Protein AF-A0A9D6JAJ9-F1 (afdb_monomer)

Secondary structure (DSSP, 8-state):
-EEPPP--SSS---PPPPPEEEE--SS--S----EE----SSPPPPPEEEE----PPPPPPPPEEEESPTTEE-SBSS-EEEEE---SS---BEEEEEEESSTT--SEEEEEETTT--TTEE---BGGGTBB-TTPPEEEE-SSPPPTT-EEEEEEEEE-TTTT--PPPPPPPEEEE--SBEEEEB--TTSS-BTT-GGGBTTSS---TTEEEEE-TTT----EEESBGGGS-S-BSEEEE-TT--SEEEE-BSS-SS-EEEEBSSEEEESSSEEEEE-BTTSTTTT-B-EEEE-SEEEE-TT-EEEEESS-BPPPTTSGGG---BSSS---S--------------S---

Foldseek 3Di:
DDEWDEDPPPDDPDAWDADEDEDAPLDDDDDDDAYAIYDDPDTHDGHDYDHPPPDQFDWWAAKDWDPPDFAAEDQAQWDKTKIFTAGPVFFWKFKKKFKAQDQVRPGTPDIDGLVVDPQQKDPADPPVRSTHTHPDMIMGTRQDGHDAQGKIKMKMWMARCSHNRDIYDIHNIGMYTHHDAHEKEAQCQVVPQEQQQLRRISNSGRDEARHEYEYDVVRHLEHHEHADLVSQYPAYAEYEDDQNHAYEHEYEHADDQEAEERHHEAEYYFNHHEYEWEFACPRPPPATHTYHYHHPYYYHHPHYYYAYDHGADDDDDDPPPPDGGDDQYDPDVDDDPDDDDPDDDHRDPDD

Mean predicted aligned error: 12.88 Å

Nearest PDB structures (foldseek):
  1ymm-assembly1_E  TM=5.323E-01  e=2.527E-02  Homo sapiens
  7m3n-assembly1_H  TM=5.345E-01  e=7.341E-02  Mus musculus
  3u9p-assembly1_K  TM=5.242E-01  e=2.483E-01  Rattus norvegicus
  2wbj-assembly2_H  TM=4.798E-01  e=1.654E-01  Homo sapiens
  3raj-assembly1_H  TM=5.083E-01  e=7.984E-01  Mus musculus

Sequence (351 aa):
MANGGTIDAGGGLGGGGRIRLEYANTLSPAPTVTASGGTGAQAGDGGQVTERTTTTNTAPAAPILSLPADGATLKTTNPHLQFSATDADVDYLKFKIEICADASCSTTVQTVDQTASQTGWSQQTEQTGTAYAPGNTAIYLIQTPLAASTMYYWRVRAIDPGGSNTWSVVSASRSFTTGSGVANYWLNASGDGLWATGSNWSRGAKPQAGESVVFAGFLSNANATVDVLNDVPGPLKALTLDSGYTGTLSLKRDEVTQAGVLNVTDDIMVNTGALLLKGNPAANPPYGAGIGLSAANITVASGASINADGQGFQPSSPCGSSCAGQGPGGGGPQIWVDAGGVGGGYGGTGG

Solvent-accessible surface area (backbone atoms only — not comparable to full-atom values): 19270 Å² total; per-residue (Å²): 118,54,73,37,69,77,66,76,96,74,86,76,97,61,76,27,47,80,52,77,55,80,57,79,86,87,75,82,90,74,79,85,86,50,50,47,37,10,70,37,100,50,72,33,67,75,26,51,77,49,83,55,88,79,74,81,63,57,53,26,41,49,30,47,80,60,36,66,47,72,69,34,78,44,67,28,21,28,53,58,39,31,31,30,38,42,32,90,83,62,36,46,32,43,46,36,40,41,33,13,67,37,91,85,51,85,46,71,76,46,77,47,47,45,91,82,44,70,81,48,59,46,76,44,72,25,79,94,56,72,21,27,50,50,64,46,62,42,36,38,44,48,82,71,68,47,66,55,76,34,65,36,22,36,35,33,30,25,28,18,78,82,54,52,58,32,70,20,57,68,23,78,70,39,33,36,29,26,15,82,25,46,59,37,38,44,42,45,68,76,68,79,31,45,46,74,45,20,64,20,22,73,75,58,40,44,68,49,59,52,24,20,41,34,34,37,29,92,65,27,46,71,45,37,32,33,66,48,60,80,67,56,43,64,48,23,28,26,40,33,30,32,77,63,14,66,25,40,43,34,44,29,33,84,84,54,70,59,73,43,66,55,44,28,65,36,43,38,38,30,42,21,25,35,42,35,36,35,30,17,58,80,17,58,75,88,32,14,18,33,67,46,82,42,48,71,42,80,49,71,36,86,89,24,47,79,46,45,48,52,33,14,36,71,66,76,82,85,65,65,93,78,54,76,50,61,45,54,29,69,88,66,99,64,93,71,94,82,74,99,71,94,81,84,82,79,38,59,91,76,127

pLDDT: mean 80.53, std 20.79, range [29.98, 98.88]

Structure (mmCIF, N/CA/C/O backbone):
data_AF-A0A9D6JAJ9-F1
#
_entry.id   AF-A0A9D6JAJ9-F1
#
loop_
_atom_site.group_PDB
_atom_site.id
_atom_site.type_symbol
_atom_site.label_atom_id
_atom_site.label_alt_id
_atom_site.label_comp_id
_atom_site.label_asym_id
_atom_site.label_entity_id
_atom_site.label_seq_id
_atom_site.pdbx_PDB_ins_code
_atom_site.Cartn_x
_atom_site.Cartn_y
_atom_site.Cartn_z
_atom_site.occupancy
_atom_site.B_iso_or_equiv
_atom_site.auth_seq_id
_atom_site.auth_comp_id
_atom_site.auth_asym_id
_atom_site.auth_atom_id
_atom_site.pdbx_PDB_model_num
ATOM 1 N N . MET A 1 1 ? 26.007 31.260 -29.789 1.00 53.75 1 MET A N 1
ATOM 2 C CA . MET A 1 1 ? 26.739 31.686 -31.001 1.00 53.75 1 MET A CA 1
ATOM 3 C C . MET A 1 1 ? 28.192 31.880 -30.625 1.00 53.75 1 MET A C 1
ATOM 5 O O . MET A 1 1 ? 28.452 32.573 -29.649 1.00 53.75 1 MET A O 1
ATOM 9 N N . ALA A 1 2 ? 29.111 31.252 -31.350 1.00 52.66 2 ALA A N 1
ATOM 10 C CA . ALA A 1 2 ? 30.541 31.513 -31.225 1.00 52.66 2 ALA A CA 1
ATOM 11 C C . ALA A 1 2 ? 31.027 32.079 -32.563 1.00 52.66 2 ALA A C 1
ATOM 13 O O . ALA A 1 2 ? 30.771 31.480 -33.608 1.00 52.66 2 ALA A O 1
ATOM 14 N N . ASN A 1 3 ? 31.682 33.237 -32.522 1.00 55.31 3 ASN A N 1
ATOM 15 C CA . ASN A 1 3 ? 32.145 33.948 -33.711 1.00 55.31 3 ASN A CA 1
ATOM 16 C C . ASN A 1 3 ? 33.672 33.921 -33.755 1.00 55.31 3 ASN A C 1
ATOM 18 O O . ASN A 1 3 ? 34.322 34.139 -32.731 1.00 55.31 3 ASN A O 1
ATOM 22 N N . GLY A 1 4 ? 34.240 33.644 -34.932 1.00 56.03 4 GLY A N 1
ATOM 23 C CA . GLY A 1 4 ? 35.682 33.756 -35.147 1.00 56.03 4 GLY A CA 1
ATOM 24 C C . GLY A 1 4 ? 36.158 35.199 -34.956 1.00 56.03 4 GLY A C 1
ATOM 25 O O . GLY A 1 4 ? 35.401 36.138 -35.194 1.00 56.03 4 GLY A O 1
ATOM 26 N N . GLY A 1 5 ? 37.405 35.381 -34.516 1.00 52.19 5 GLY A N 1
ATOM 27 C CA . GLY A 1 5 ? 37.994 36.714 -34.358 1.00 52.19 5 GLY A CA 1
ATOM 28 C C . GLY A 1 5 ? 38.147 37.457 -35.692 1.00 52.19 5 GLY A C 1
ATOM 29 O O . GLY A 1 5 ? 38.398 36.838 -36.728 1.00 52.19 5 GLY A O 1
ATOM 30 N N . THR A 1 6 ? 38.017 38.784 -35.645 1.00 53.97 6 THR A N 1
ATOM 31 C CA . THR A 1 6 ? 38.248 39.704 -36.771 1.00 53.97 6 THR A CA 1
ATOM 32 C C . THR A 1 6 ? 39.696 40.195 -36.743 1.00 53.97 6 THR A C 1
ATOM 34 O O . THR A 1 6 ? 40.206 40.522 -35.673 1.00 53.97 6 THR A O 1
ATOM 37 N N . ILE A 1 7 ? 40.361 40.265 -37.899 1.00 54.56 7 ILE A N 1
ATOM 38 C CA . ILE A 1 7 ? 41.672 40.920 -38.042 1.00 54.56 7 ILE A CA 1
ATOM 39 C C . ILE A 1 7 ? 41.514 42.215 -38.843 1.00 54.56 7 ILE A C 1
ATOM 41 O O . ILE A 1 7 ? 40.960 42.196 -39.942 1.00 54.56 7 ILE A O 1
ATOM 45 N N . ASP A 1 8 ? 42.001 43.330 -38.295 1.00 53.72 8 ASP A N 1
ATOM 46 C CA . ASP A 1 8 ? 42.042 44.613 -39.000 1.00 53.72 8 ASP A CA 1
ATOM 47 C C . ASP A 1 8 ? 43.113 44.591 -40.096 1.00 53.72 8 ASP A C 1
ATOM 49 O O . ASP A 1 8 ? 44.145 43.931 -39.980 1.00 53.72 8 ASP A O 1
ATOM 53 N N . ALA A 1 9 ? 42.849 45.326 -41.178 1.00 52.91 9 ALA A N 1
ATOM 54 C CA . ALA A 1 9 ? 43.513 45.257 -42.484 1.00 52.91 9 ALA A CA 1
ATOM 55 C C . ALA A 1 9 ? 45.010 45.663 -42.530 1.00 52.91 9 ALA A C 1
ATOM 57 O O . ALA A 1 9 ? 45.534 45.984 -43.597 1.00 52.91 9 ALA A O 1
ATOM 58 N N . GLY A 1 10 ? 45.723 45.653 -41.405 1.00 53.41 10 GLY A N 1
ATOM 59 C CA . GLY A 1 10 ? 47.122 46.053 -41.290 1.00 53.41 10 GLY A CA 1
ATOM 60 C C . GLY A 1 10 ? 48.076 44.882 -41.060 1.00 53.41 10 GLY A C 1
ATOM 61 O O . GLY A 1 10 ? 48.522 44.675 -39.942 1.00 53.41 10 GLY A O 1
ATOM 62 N N . GLY A 1 11 ? 48.443 44.174 -42.132 1.00 50.44 11 GLY A N 1
ATOM 63 C CA . GLY A 1 11 ? 49.699 43.414 -42.209 1.00 50.44 11 GLY A CA 1
ATOM 64 C C . GLY A 1 11 ? 49.760 42.082 -41.452 1.00 50.44 11 GLY A C 1
ATOM 65 O O . GLY A 1 11 ? 50.266 42.001 -40.340 1.00 50.44 11 GLY A O 1
ATOM 66 N N . GLY A 1 12 ? 49.368 40.999 -42.123 1.00 48.06 12 GLY A N 1
ATOM 67 C CA . GLY A 1 12 ? 49.677 39.632 -41.702 1.00 48.06 12 GLY A CA 1
ATOM 68 C C . GLY A 1 12 ? 48.729 38.626 -42.341 1.00 48.06 12 GLY A C 1
ATOM 69 O O . GLY A 1 12 ? 47.518 38.735 -42.181 1.00 48.06 12 GLY A O 1
ATOM 70 N N . LEU A 1 13 ? 49.266 37.654 -43.081 1.00 47.44 13 LEU A N 1
ATOM 71 C CA . LEU A 1 13 ? 48.516 36.550 -43.692 1.00 47.44 13 LEU A CA 1
ATOM 72 C C . LEU A 1 13 ? 47.989 35.594 -42.601 1.00 47.44 13 LEU A C 1
ATOM 74 O O . LEU A 1 13 ? 48.514 34.500 -42.414 1.00 47.44 13 LEU A O 1
ATOM 78 N N . GLY A 1 14 ? 46.991 36.022 -41.830 1.00 47.25 14 GLY A N 1
ATOM 79 C CA . GLY A 1 14 ? 46.313 35.200 -40.830 1.00 47.25 14 GLY A CA 1
ATOM 80 C C . GLY A 1 14 ? 45.092 34.512 -41.434 1.00 47.25 14 GLY A C 1
ATOM 81 O O . GLY A 1 14 ? 44.139 35.183 -41.825 1.00 47.25 14 GLY A O 1
ATOM 82 N N . GLY A 1 15 ? 45.113 33.181 -41.525 1.00 51.25 15 GLY A N 1
ATOM 83 C CA . GLY A 1 15 ? 43.938 32.394 -41.913 1.00 51.25 15 GLY A CA 1
ATOM 84 C C . GLY A 1 15 ? 42.821 32.518 -40.872 1.00 51.25 15 GLY A C 1
ATOM 85 O O . GLY A 1 15 ? 43.093 32.505 -39.671 1.00 51.25 15 GLY A O 1
ATOM 86 N N . GLY A 1 16 ? 41.569 32.644 -41.323 1.00 55.69 16 GLY A N 1
ATOM 87 C CA . GLY A 1 16 ? 40.403 32.695 -40.437 1.00 55.69 16 GLY A CA 1
ATOM 88 C C . GLY A 1 16 ? 40.352 31.483 -39.498 1.00 55.69 16 GLY A C 1
ATOM 89 O O . GLY A 1 16 ? 40.542 30.343 -39.924 1.00 55.69 16 GLY A O 1
ATOM 90 N N . GLY A 1 17 ? 40.128 31.724 -38.204 1.00 52.19 17 GLY A N 1
ATOM 91 C CA . GLY A 1 17 ? 40.056 30.661 -37.200 1.00 52.19 17 GLY A CA 1
ATOM 92 C C . GLY A 1 17 ? 38.873 29.718 -37.442 1.00 52.19 17 GLY A C 1
ATOM 93 O O . GLY A 1 17 ? 37.769 30.165 -37.751 1.00 52.19 17 GLY A O 1
ATOM 94 N N . ARG A 1 18 ? 39.098 28.409 -37.268 1.00 57.19 18 ARG A N 1
ATOM 95 C CA . ARG A 1 18 ? 38.033 27.396 -37.260 1.00 57.19 18 ARG A CA 1
ATOM 96 C C . ARG A 1 18 ? 37.470 27.269 -35.851 1.00 57.19 18 ARG A C 1
ATOM 98 O O . ARG A 1 18 ? 38.229 27.072 -34.905 1.00 57.19 18 ARG A O 1
ATOM 105 N N . ILE A 1 19 ? 36.150 27.337 -35.724 1.00 55.97 19 ILE A N 1
ATOM 106 C CA . ILE A 1 19 ? 35.446 27.042 -34.476 1.00 55.97 19 ILE A CA 1
ATOM 107 C C . ILE A 1 19 ? 34.811 25.663 -34.617 1.00 55.97 19 ILE A C 1
ATOM 109 O O . ILE A 1 19 ? 34.012 25.437 -35.525 1.00 55.97 19 ILE A O 1
ATOM 113 N N . ARG A 1 20 ? 35.167 24.755 -33.707 1.00 60.12 20 ARG A N 1
ATOM 114 C CA . ARG A 1 20 ? 34.446 23.505 -33.476 1.00 60.12 20 ARG A CA 1
ATOM 115 C C . ARG A 1 20 ? 33.698 23.643 -32.157 1.00 60.12 20 ARG A C 1
ATOM 117 O O . ARG A 1 20 ? 34.309 23.929 -31.131 1.00 60.12 20 ARG A O 1
ATOM 124 N N . LEU A 1 21 ? 32.389 23.434 -32.202 1.00 57.22 21 LEU A N 1
ATOM 125 C CA . LEU A 1 21 ? 31.544 23.308 -31.020 1.00 57.22 21 LEU A CA 1
ATOM 126 C C . LEU A 1 21 ? 31.132 21.839 -30.908 1.00 57.22 21 LEU A C 1
ATOM 128 O O . LEU A 1 21 ? 30.579 21.288 -31.858 1.00 57.22 21 LEU A O 1
ATOM 132 N N . GLU A 1 22 ? 31.415 21.221 -29.764 1.00 58.41 22 GLU A N 1
ATOM 133 C CA . GLU A 1 22 ? 30.937 19.883 -29.401 1.00 58.41 22 GLU A CA 1
ATOM 134 C C . GLU A 1 22 ? 29.984 20.045 -28.208 1.00 58.41 22 GLU A C 1
ATOM 136 O O . GLU A 1 22 ? 30.349 20.685 -27.221 1.00 58.41 22 GLU A O 1
ATOM 141 N N . TYR A 1 23 ? 28.759 19.519 -28.296 1.00 59.00 23 TYR A N 1
ATOM 142 C CA . TYR A 1 23 ? 27.766 19.586 -27.214 1.00 59.00 23 TYR A CA 1
ATOM 143 C C . TYR A 1 23 ? 26.983 18.269 -27.086 1.00 59.00 23 TYR A C 1
ATOM 145 O O . TYR A 1 23 ? 26.833 17.540 -28.067 1.00 59.00 23 TYR A O 1
ATOM 153 N N . ALA A 1 24 ? 26.501 17.966 -25.875 1.00 54.53 24 ALA A N 1
ATOM 154 C CA . ALA A 1 24 ? 25.642 16.817 -25.579 1.00 54.53 24 ALA A CA 1
ATOM 155 C C . ALA A 1 24 ? 24.158 17.222 -25.682 1.00 54.53 24 ALA A C 1
ATOM 157 O O . ALA A 1 24 ? 23.740 18.200 -25.065 1.00 54.53 24 ALA A O 1
ATOM 158 N N . ASN A 1 25 ? 23.372 16.492 -26.475 1.00 55.84 25 ASN A N 1
ATOM 159 C CA . ASN A 1 25 ? 21.940 16.726 -26.696 1.00 55.84 25 ASN A CA 1
ATOM 160 C C . ASN A 1 25 ? 21.093 15.923 -25.695 1.00 55.84 25 ASN A C 1
ATOM 162 O O . ASN A 1 25 ? 20.473 14.934 -26.066 1.00 55.84 25 ASN A O 1
ATOM 166 N N . THR A 1 26 ? 21.074 16.307 -24.421 1.00 55.00 26 THR A N 1
ATOM 167 C CA . THR A 1 26 ? 20.139 15.683 -23.463 1.00 55.00 26 THR A CA 1
ATOM 168 C C . THR A 1 26 ? 18.893 16.519 -23.189 1.00 55.00 26 THR A C 1
ATOM 170 O O . THR A 1 26 ? 18.022 16.073 -22.458 1.00 55.00 26 THR A O 1
ATOM 173 N N . LEU A 1 27 ? 18.745 17.702 -23.796 1.00 45.06 27 LEU A N 1
ATOM 174 C CA . LEU A 1 27 ? 17.544 18.534 -23.671 1.00 45.06 27 LEU A CA 1
ATOM 175 C C . LEU A 1 27 ? 17.360 19.370 -24.948 1.00 45.06 27 LEU A C 1
ATOM 177 O O . LEU A 1 27 ? 18.200 20.211 -25.264 1.00 45.06 27 LEU A O 1
ATOM 181 N N . SER A 1 28 ? 16.249 19.197 -25.664 1.00 41.53 28 SER A N 1
ATOM 182 C CA . SER A 1 28 ? 15.806 20.141 -26.702 1.00 41.53 28 SER A CA 1
ATOM 183 C C . SER A 1 28 ? 14.405 20.651 -26.340 1.00 41.53 28 SER A C 1
ATOM 185 O O . SER A 1 28 ? 13.582 19.838 -25.918 1.00 41.53 28 SER A O 1
ATOM 187 N N . PRO A 1 29 ? 14.103 21.960 -26.475 1.00 53.06 29 PRO A N 1
ATOM 188 C CA . PRO A 1 29 ? 14.747 22.875 -27.411 1.00 53.06 29 PRO A CA 1
ATOM 189 C C . PRO A 1 29 ? 15.307 24.147 -26.761 1.00 53.06 29 PRO A C 1
ATOM 191 O O . PRO A 1 29 ? 14.582 24.940 -26.165 1.00 53.06 29 PRO A O 1
ATOM 194 N N . ALA A 1 30 ? 16.592 24.415 -26.985 1.00 47.72 30 ALA A N 1
ATOM 195 C CA . ALA A 1 30 ? 17.129 25.772 -26.942 1.00 47.72 30 ALA A CA 1
ATOM 196 C C . ALA A 1 30 ? 17.875 26.057 -28.259 1.00 47.72 30 ALA A C 1
ATOM 198 O O . ALA A 1 30 ? 18.376 25.131 -28.898 1.00 47.72 30 ALA A O 1
ATOM 199 N N . PRO A 1 31 ? 17.852 27.314 -28.730 1.00 55.12 31 PRO A N 1
ATOM 200 C CA . PRO A 1 31 ? 17.783 27.647 -30.144 1.00 55.12 31 PRO A CA 1
ATOM 201 C C . PRO A 1 31 ? 19.105 27.397 -30.870 1.00 55.12 31 PRO A C 1
ATOM 203 O O . PRO A 1 31 ? 20.181 27.574 -30.308 1.00 55.12 31 PRO A O 1
ATOM 206 N N . THR A 1 32 ? 18.978 27.017 -32.140 1.00 62.56 32 THR A N 1
ATOM 207 C CA . THR A 1 32 ? 19.977 27.015 -33.217 1.00 62.56 32 THR A CA 1
ATOM 208 C C . THR A 1 32 ? 21.400 27.400 -32.783 1.00 62.56 32 THR A C 1
ATOM 210 O O . THR A 1 32 ? 21.759 28.579 -32.728 1.00 62.56 32 THR A O 1
ATOM 213 N N . VAL A 1 33 ? 22.242 26.403 -32.499 1.00 60.53 33 VAL A N 1
ATOM 214 C CA . VAL A 1 33 ? 23.678 26.623 -32.285 1.00 60.53 33 VAL A CA 1
ATOM 215 C C . VAL A 1 33 ? 24.317 26.959 -33.633 1.00 60.53 33 VAL A C 1
ATOM 217 O O . VAL A 1 33 ? 24.542 26.086 -34.463 1.00 60.53 33 VAL A O 1
ATOM 220 N N . THR A 1 34 ? 24.610 28.235 -33.864 1.00 60.53 34 THR A N 1
ATOM 221 C CA . THR A 1 34 ? 25.344 28.707 -35.046 1.00 60.53 34 THR A CA 1
ATOM 222 C C . THR A 1 34 ? 26.829 28.902 -34.735 1.00 60.53 34 THR A C 1
ATOM 224 O O . THR A 1 34 ? 27.193 29.564 -33.753 1.00 60.53 34 THR A O 1
ATOM 227 N N . ALA A 1 35 ? 27.680 28.341 -35.598 1.00 59.44 35 ALA A N 1
ATOM 228 C CA . ALA A 1 35 ? 29.112 28.611 -35.673 1.00 59.44 35 ALA A CA 1
ATOM 229 C C . ALA A 1 35 ? 29.413 29.271 -37.024 1.00 59.44 35 ALA A C 1
ATOM 231 O O . ALA A 1 35 ? 29.224 28.652 -38.070 1.00 59.44 35 ALA A O 1
ATOM 232 N N . SER A 1 36 ? 29.882 30.517 -37.001 1.00 60.97 36 SER A N 1
ATOM 233 C CA . SER A 1 36 ? 30.251 31.257 -38.212 1.00 60.97 36 SER A CA 1
ATOM 234 C C . SER A 1 36 ? 31.767 31.430 -38.271 1.00 60.97 36 SER A C 1
ATOM 236 O O . SER A 1 36 ? 32.395 31.788 -37.271 1.00 60.97 36 SER A O 1
ATOM 238 N N . GLY A 1 37 ? 32.359 31.168 -39.440 1.00 59.47 37 GLY A N 1
ATOM 239 C CA . GLY A 1 37 ? 33.780 31.425 -39.685 1.00 59.47 37 GLY A CA 1
ATOM 240 C C . GLY A 1 37 ? 34.114 32.919 -39.579 1.00 59.47 37 GLY A C 1
ATOM 241 O O . GLY A 1 37 ? 33.241 33.771 -39.741 1.00 59.47 37 GLY A O 1
ATOM 242 N N . GLY A 1 38 ? 35.375 33.244 -39.281 1.00 57.47 38 GLY A N 1
ATOM 243 C CA . GLY A 1 38 ? 35.843 34.636 -39.243 1.00 57.47 38 GLY A CA 1
ATOM 244 C C . GLY A 1 38 ? 35.963 35.264 -40.641 1.00 57.47 38 GLY A C 1
ATOM 245 O O . GLY A 1 38 ? 36.185 34.564 -41.629 1.00 57.47 38 GLY A O 1
ATOM 246 N N . THR A 1 39 ? 35.862 36.593 -40.728 1.00 56.56 39 THR A N 1
ATOM 247 C CA . THR A 1 39 ? 36.040 37.362 -41.973 1.00 56.56 39 THR A CA 1
ATOM 248 C C . THR A 1 39 ? 37.480 37.881 -42.079 1.00 56.56 39 THR A C 1
ATOM 250 O O . THR A 1 39 ? 37.832 38.862 -41.425 1.00 56.56 39 THR A O 1
ATOM 253 N N . GLY A 1 40 ? 38.321 37.222 -42.882 1.00 55.25 40 GLY A N 1
ATOM 254 C CA . GLY A 1 40 ? 39.700 37.638 -43.186 1.00 55.25 40 GLY A CA 1
ATOM 255 C C . GLY A 1 40 ? 39.971 37.679 -44.697 1.00 55.25 40 GLY A C 1
ATOM 256 O O . GLY A 1 40 ? 39.111 37.303 -45.490 1.00 55.25 40 GLY A O 1
ATOM 257 N N . ALA A 1 41 ? 41.171 38.115 -45.109 1.00 53.28 41 ALA A N 1
ATOM 258 C CA . ALA A 1 41 ? 41.558 38.277 -46.525 1.00 53.28 41 ALA A CA 1
ATOM 259 C C . ALA A 1 41 ? 41.464 36.983 -47.370 1.00 53.28 41 ALA A C 1
ATOM 261 O O . ALA A 1 41 ? 41.400 37.037 -48.595 1.00 53.28 41 ALA A O 1
ATOM 262 N N . GLN A 1 42 ? 41.436 35.825 -46.710 1.00 56.28 42 GLN A N 1
ATOM 263 C CA . GLN A 1 42 ? 40.997 34.541 -47.248 1.00 56.28 42 GLN A CA 1
ATOM 264 C C . GLN A 1 42 ? 39.846 34.086 -46.342 1.00 56.28 42 GLN A C 1
ATOM 266 O O . GLN A 1 42 ? 40.053 33.942 -45.133 1.00 56.28 42 GLN A O 1
ATOM 271 N N . ALA A 1 43 ? 38.639 33.908 -46.885 1.00 54.28 43 ALA A N 1
ATOM 272 C CA . ALA A 1 43 ? 37.524 33.378 -46.103 1.00 54.28 43 ALA A CA 1
ATOM 273 C C . ALA A 1 43 ? 37.902 31.975 -45.603 1.00 54.28 43 ALA A C 1
ATOM 275 O O . ALA A 1 43 ? 38.240 31.101 -46.400 1.00 54.28 43 ALA A O 1
ATOM 276 N N . GLY A 1 44 ? 37.901 31.774 -44.283 1.00 55.50 44 GLY A N 1
ATOM 277 C CA . GLY A 1 44 ? 38.030 30.434 -43.719 1.00 55.50 44 GLY A CA 1
ATOM 278 C C . GLY A 1 44 ? 36.812 29.590 -44.097 1.00 55.50 44 GLY A C 1
ATOM 279 O O . GLY A 1 44 ? 35.723 30.130 -44.292 1.00 55.50 44 GLY A O 1
ATOM 280 N N . ASP A 1 45 ? 37.001 28.275 -44.195 1.00 56.16 45 ASP A N 1
ATOM 281 C CA . ASP A 1 45 ? 35.904 27.325 -44.400 1.00 56.16 45 ASP A CA 1
ATOM 282 C C . ASP A 1 45 ? 34.838 27.480 -43.292 1.00 56.16 45 ASP A C 1
ATOM 284 O O . ASP A 1 45 ? 35.146 27.934 -42.182 1.00 56.16 45 ASP A O 1
ATOM 288 N N . GLY A 1 46 ? 33.584 27.130 -43.586 1.00 59.34 46 GLY A N 1
ATOM 289 C CA . GLY A 1 46 ? 32.472 27.291 -42.641 1.00 59.34 46 GLY A CA 1
ATOM 290 C C . GLY A 1 46 ? 32.742 26.625 -41.281 1.00 59.34 46 GLY A C 1
ATOM 291 O O . GLY A 1 46 ? 33.404 25.591 -41.197 1.00 59.34 46 GLY A O 1
ATOM 292 N N . GLY A 1 47 ? 32.230 27.211 -40.192 1.00 56.75 47 GLY A N 1
ATOM 293 C CA . GLY A 1 47 ? 32.293 26.581 -38.871 1.00 56.75 47 GLY A CA 1
ATOM 294 C C . GLY A 1 47 ? 31.576 25.230 -38.893 1.00 56.75 47 GLY A C 1
ATOM 295 O O . GLY A 1 47 ? 30.447 25.138 -39.370 1.00 56.75 47 GLY A O 1
ATOM 296 N N . GLN A 1 48 ? 32.219 24.174 -38.389 1.00 57.69 48 GLN A N 1
ATOM 297 C CA . GLN A 1 48 ? 31.607 22.849 -38.347 1.00 57.69 48 GLN A CA 1
ATOM 298 C C . GLN A 1 48 ? 30.917 22.652 -36.994 1.00 57.69 48 GLN A C 1
ATOM 300 O O . GLN A 1 48 ? 31.572 22.577 -35.952 1.00 57.69 48 GLN A O 1
ATOM 305 N N . VAL A 1 49 ? 29.591 22.530 -37.015 1.00 56.50 49 VAL A N 1
ATOM 306 C CA . VAL A 1 49 ? 28.820 22.036 -35.870 1.00 56.50 49 VAL A CA 1
ATOM 307 C C . VAL A 1 49 ? 28.716 20.526 -36.026 1.00 56.50 49 VAL A C 1
ATOM 309 O O . VAL A 1 49 ? 28.153 20.042 -37.004 1.00 56.50 49 VAL A O 1
ATOM 312 N N . THR A 1 50 ? 29.318 19.776 -35.104 1.00 53.66 50 THR A N 1
ATOM 313 C CA . THR A 1 50 ? 29.166 18.317 -35.063 1.00 53.66 50 THR A CA 1
ATOM 314 C C . THR A 1 50 ? 28.343 17.974 -33.839 1.00 53.66 50 THR A C 1
ATOM 316 O O . THR A 1 50 ? 28.810 18.140 -32.713 1.00 53.66 50 THR A O 1
ATOM 319 N N . GLU A 1 51 ? 27.117 17.509 -34.058 1.00 55.22 51 GLU A N 1
ATOM 320 C CA . GLU A 1 51 ? 26.342 16.886 -32.995 1.00 55.22 51 GLU A CA 1
ATOM 321 C C . GLU A 1 51 ? 27.021 15.562 -32.645 1.00 55.22 51 GLU A C 1
ATOM 323 O O . GLU A 1 51 ? 27.139 14.658 -33.474 1.00 55.22 51 GLU A O 1
ATOM 328 N N . ARG A 1 52 ? 27.533 15.461 -31.420 1.00 48.53 52 ARG A N 1
ATOM 329 C CA . ARG A 1 52 ? 28.082 14.209 -30.923 1.00 48.53 52 ARG A CA 1
ATOM 330 C C . ARG A 1 52 ? 26.942 13.426 -30.276 1.00 48.53 52 ARG A C 1
ATOM 332 O O . ARG A 1 52 ? 26.738 13.488 -29.068 1.00 48.53 52 ARG A O 1
ATOM 339 N N . THR A 1 53 ? 26.200 12.680 -31.089 1.00 55.56 53 THR A N 1
ATOM 340 C CA . THR A 1 53 ? 25.209 11.704 -30.614 1.00 55.56 53 THR A CA 1
ATOM 341 C C . THR A 1 53 ? 25.960 10.487 -30.060 1.00 55.56 53 THR A C 1
ATOM 343 O O . THR A 1 53 ? 26.257 9.553 -30.800 1.00 55.56 53 THR A O 1
ATOM 346 N N . THR A 1 54 ? 26.391 10.506 -28.791 1.00 51.56 54 THR A N 1
ATOM 347 C CA . THR A 1 54 ? 27.179 9.383 -28.228 1.00 51.56 54 THR A CA 1
ATOM 348 C C . THR A 1 54 ? 26.746 8.885 -26.855 1.00 51.56 54 THR A C 1
ATOM 350 O O . THR A 1 54 ? 27.601 8.450 -26.088 1.00 51.56 54 THR A O 1
ATOM 353 N N . THR A 1 55 ? 25.452 8.844 -26.567 1.00 55.00 55 THR A N 1
ATOM 354 C CA . THR A 1 55 ? 24.911 7.765 -25.728 1.00 55.00 55 THR A CA 1
ATOM 355 C C . THR A 1 55 ? 23.645 7.248 -26.401 1.00 55.00 55 THR A C 1
ATOM 357 O O . THR A 1 55 ? 22.668 7.970 -26.572 1.00 55.00 55 THR A O 1
ATOM 360 N N . THR A 1 56 ? 23.685 6.011 -26.897 1.00 75.00 56 THR A N 1
ATOM 361 C CA . THR A 1 56 ? 22.448 5.280 -27.177 1.00 75.00 56 THR A CA 1
ATOM 362 C C . THR A 1 56 ? 21.775 5.074 -25.833 1.00 75.00 56 THR A C 1
ATOM 364 O O . THR A 1 56 ? 22.387 4.457 -24.963 1.00 75.00 56 THR A O 1
ATOM 367 N N . ASN A 1 57 ? 20.574 5.615 -25.663 1.00 82.56 57 ASN A N 1
ATOM 368 C CA . ASN A 1 57 ? 19.823 5.436 -24.433 1.00 82.56 57 ASN A CA 1
ATOM 369 C C . ASN A 1 57 ? 19.605 3.937 -24.159 1.00 82.56 57 ASN A C 1
ATOM 371 O O . ASN A 1 57 ? 19.337 3.162 -25.087 1.00 82.56 57 ASN A O 1
ATOM 375 N N . THR A 1 58 ? 19.793 3.533 -22.911 1.00 89.06 58 THR A N 1
ATOM 376 C CA . THR A 1 58 ? 19.729 2.148 -22.465 1.00 89.06 58 THR A CA 1
ATOM 377 C C . THR A 1 58 ? 18.403 1.901 -21.772 1.00 89.06 58 THR A C 1
ATOM 379 O O . THR A 1 58 ? 18.042 2.624 -20.859 1.00 89.06 58 THR A O 1
ATOM 382 N N . ALA A 1 59 ? 17.720 0.813 -22.136 1.00 93.75 59 ALA A N 1
ATOM 383 C CA . ALA A 1 59 ? 16.510 0.418 -21.426 1.00 93.75 59 ALA A CA 1
ATOM 384 C C . ALA A 1 59 ? 16.770 0.239 -19.913 1.00 93.75 59 ALA A C 1
ATOM 386 O O . ALA A 1 59 ? 17.863 -0.204 -19.529 1.00 93.75 59 ALA A O 1
ATOM 387 N N . PRO A 1 60 ? 15.758 0.462 -19.056 1.00 97.75 60 PRO A N 1
ATOM 388 C CA . PRO A 1 60 ? 15.927 0.362 -17.615 1.00 97.75 60 PRO A CA 1
ATOM 389 C C . PRO A 1 60 ? 16.393 -1.023 -17.165 1.00 97.75 60 PRO A C 1
ATOM 391 O O . PRO A 1 60 ? 16.168 -2.045 -17.826 1.00 97.75 60 PRO A O 1
ATOM 394 N N . ALA A 1 61 ? 16.961 -1.092 -15.964 1.00 98.00 61 ALA A N 1
ATOM 395 C CA . ALA A 1 61 ? 17.242 -2.367 -15.322 1.00 98.00 61 ALA A CA 1
ATOM 396 C C . ALA A 1 61 ? 15.946 -3.151 -15.026 1.00 98.00 61 ALA A C 1
ATOM 398 O O . ALA A 1 61 ? 14.844 -2.601 -14.910 1.00 98.00 61 ALA A O 1
ATOM 399 N N . ALA A 1 62 ? 16.085 -4.470 -14.864 1.00 98.56 62 ALA A N 1
ATOM 400 C CA . ALA A 1 62 ? 14.997 -5.306 -14.368 1.00 98.56 62 ALA A CA 1
ATOM 401 C C . ALA A 1 62 ? 14.554 -4.807 -12.977 1.00 98.56 62 ALA A C 1
ATOM 403 O O . ALA A 1 62 ? 15.419 -4.600 -12.120 1.00 98.56 62 ALA A O 1
ATOM 404 N N . PRO A 1 63 ? 13.247 -4.641 -12.710 1.00 98.81 63 PRO A N 1
ATOM 405 C CA . PRO A 1 63 ? 12.795 -4.226 -11.391 1.00 98.81 63 PRO A CA 1
ATOM 406 C C . PRO A 1 63 ? 13.170 -5.226 -10.294 1.00 98.81 63 PRO A C 1
ATOM 408 O O . PRO A 1 63 ? 13.129 -6.443 -10.491 1.00 98.81 63 PRO A O 1
ATOM 411 N N . ILE A 1 64 ? 13.473 -4.704 -9.111 1.00 98.69 64 ILE A N 1
ATOM 412 C CA . ILE A 1 64 ? 13.720 -5.464 -7.889 1.00 98.69 64 ILE A CA 1
ATOM 413 C C . ILE A 1 64 ? 12.465 -5.384 -7.025 1.00 98.69 64 ILE A C 1
ATOM 415 O O . ILE A 1 64 ? 12.038 -4.304 -6.619 1.00 98.69 64 ILE A O 1
ATOM 419 N N . LEU A 1 65 ? 11.867 -6.539 -6.741 1.00 98.75 65 LEU A N 1
ATOM 420 C CA . LEU A 1 65 ? 10.655 -6.638 -5.928 1.00 98.75 65 LEU A CA 1
ATOM 421 C C . LEU A 1 65 ? 11.021 -6.651 -4.441 1.00 98.75 65 LEU A C 1
ATOM 423 O O . LEU A 1 65 ? 11.961 -7.350 -4.060 1.00 98.75 65 LEU A O 1
ATOM 427 N N . SER A 1 66 ? 10.285 -5.927 -3.595 1.00 97.69 66 SER A N 1
ATOM 428 C CA . SER A 1 66 ? 10.562 -5.834 -2.153 1.00 97.69 66 SER A CA 1
ATOM 429 C C . SER A 1 66 ? 9.407 -6.338 -1.290 1.00 97.69 66 SER A C 1
ATOM 431 O O . SER A 1 66 ? 9.647 -7.198 -0.438 1.00 97.69 66 SER A O 1
ATOM 433 N N . LEU A 1 67 ? 8.174 -5.883 -1.536 1.00 97.00 67 LEU A N 1
ATOM 434 C CA . LEU A 1 67 ? 6.980 -6.326 -0.811 1.00 97.00 67 LEU A CA 1
ATOM 435 C C . LEU A 1 67 ? 5.833 -6.720 -1.756 1.00 97.00 67 LEU A C 1
ATOM 437 O O . LEU A 1 67 ? 5.656 -6.074 -2.785 1.00 97.00 67 LEU A O 1
ATOM 441 N N . PRO A 1 68 ? 5.023 -7.734 -1.407 1.00 97.81 68 PRO A N 1
ATOM 442 C CA . PRO A 1 68 ? 5.198 -8.651 -0.282 1.00 97.81 68 PRO A CA 1
ATOM 443 C C . PRO A 1 68 ? 6.524 -9.430 -0.332 1.00 97.81 68 PRO A C 1
ATOM 445 O O . PRO A 1 68 ? 7.140 -9.586 -1.394 1.00 97.81 68 PRO A O 1
ATOM 448 N N . ALA A 1 69 ? 6.996 -9.875 0.836 1.00 97.94 69 ALA A N 1
ATOM 449 C CA . ALA A 1 69 ? 8.117 -10.809 0.889 1.00 97.94 69 ALA A CA 1
ATOM 450 C C . ALA A 1 69 ? 7.753 -12.080 0.104 1.00 97.94 69 ALA A C 1
ATOM 452 O O . ALA A 1 69 ? 6.580 -12.451 0.038 1.00 97.94 69 ALA A O 1
ATOM 453 N N . ASP A 1 70 ? 8.740 -12.727 -0.511 1.00 98.38 70 ASP A N 1
ATOM 454 C CA . ASP A 1 70 ? 8.467 -13.937 -1.284 1.00 98.38 70 ASP A CA 1
ATOM 455 C C . ASP A 1 70 ? 7.919 -15.052 -0.378 1.00 98.38 70 ASP A C 1
ATOM 457 O O . ASP A 1 70 ? 8.473 -15.326 0.687 1.00 98.38 70 ASP A O 1
ATOM 461 N N . GLY A 1 71 ? 6.790 -15.642 -0.772 1.00 98.06 71 GLY A N 1
ATOM 462 C CA . GLY A 1 71 ? 6.062 -16.638 0.013 1.00 98.06 71 GLY A CA 1
ATOM 463 C C . GLY A 1 71 ? 5.247 -16.066 1.180 1.00 98.06 71 GLY A C 1
ATOM 464 O O . GLY A 1 71 ? 4.759 -16.832 2.012 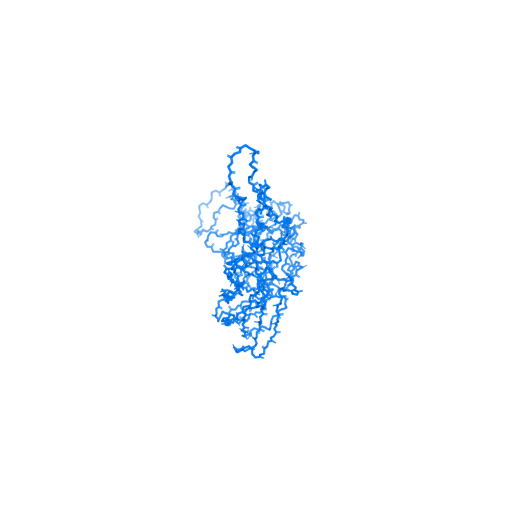1.00 98.06 71 GLY A O 1
ATOM 465 N N . ALA A 1 72 ? 5.075 -14.742 1.278 1.00 98.12 72 ALA A N 1
ATOM 466 C CA . ALA A 1 72 ? 4.342 -14.132 2.387 1.00 98.12 72 ALA A CA 1
ATOM 467 C C . ALA A 1 72 ? 2.875 -14.585 2.440 1.00 98.12 72 ALA A C 1
ATOM 469 O O . ALA A 1 72 ? 2.185 -14.637 1.423 1.00 98.12 72 ALA A O 1
ATOM 470 N N . THR A 1 73 ? 2.367 -14.836 3.648 1.00 98.12 73 THR A N 1
ATOM 471 C CA . THR A 1 73 ? 0.927 -14.990 3.903 1.00 98.12 73 THR A CA 1
ATOM 472 C C . THR A 1 73 ? 0.373 -13.680 4.438 1.00 98.12 73 THR A C 1
ATOM 474 O O . THR A 1 73 ? 0.860 -13.151 5.435 1.00 98.12 73 THR A O 1
ATOM 477 N N . LEU A 1 74 ? -0.635 -13.142 3.763 1.00 96.06 74 LEU A N 1
ATOM 478 C CA . LEU A 1 74 ? -1.186 -11.823 4.039 1.00 96.06 74 LEU A CA 1
ATOM 479 C C . LEU A 1 74 ? -2.525 -11.938 4.769 1.00 96.06 74 LEU A C 1
ATOM 481 O O . LEU A 1 74 ? -3.214 -12.949 4.683 1.00 96.06 74 LEU A O 1
ATOM 485 N N . LYS A 1 75 ? -2.933 -10.866 5.455 1.00 92.19 75 LYS A N 1
ATOM 486 C CA . LYS A 1 75 ? -4.278 -10.758 6.053 1.00 92.19 75 LYS A CA 1
ATOM 487 C C . LYS A 1 75 ? -5.320 -10.168 5.084 1.00 92.19 75 LYS A C 1
ATOM 489 O O . LYS A 1 75 ? -6.507 -10.169 5.396 1.00 92.19 75 LYS A O 1
ATOM 494 N N . THR A 1 76 ? -4.898 -9.713 3.899 1.00 95.50 76 THR A N 1
ATOM 495 C CA . THR A 1 76 ? -5.731 -8.969 2.937 1.00 95.50 76 THR A CA 1
ATOM 496 C C . THR A 1 76 ? -5.852 -9.650 1.568 1.00 95.50 76 THR A C 1
ATOM 498 O O . THR A 1 76 ? -4.966 -10.403 1.162 1.00 95.50 76 THR A O 1
ATOM 501 N N . THR A 1 77 ? -6.941 -9.367 0.855 1.00 97.25 77 THR A N 1
ATOM 502 C CA . THR A 1 77 ? -7.199 -9.723 -0.549 1.00 97.25 77 THR A CA 1
ATOM 503 C C . THR A 1 77 ? -6.714 -8.664 -1.538 1.00 97.25 77 THR A C 1
ATOM 505 O O . THR A 1 77 ? -6.593 -8.941 -2.726 1.00 97.25 77 THR A O 1
ATOM 508 N N . ASN A 1 78 ? -6.447 -7.443 -1.083 1.00 96.38 78 ASN A N 1
ATOM 509 C CA . ASN A 1 78 ? -5.936 -6.347 -1.905 1.00 96.38 78 ASN A CA 1
ATOM 510 C C . ASN A 1 78 ? -4.652 -5.780 -1.281 1.00 96.38 78 ASN A C 1
ATOM 512 O O . ASN A 1 78 ? -4.658 -4.689 -0.708 1.00 96.38 78 ASN A O 1
ATOM 516 N N . PRO A 1 79 ? -3.549 -6.547 -1.316 1.00 95.62 79 PRO A N 1
ATOM 517 C CA . PRO A 1 79 ? -2.281 -6.074 -0.790 1.00 95.62 79 PRO A CA 1
ATOM 518 C C . PRO A 1 79 ? -1.725 -4.905 -1.599 1.00 95.62 79 PRO A C 1
ATOM 520 O O . PRO A 1 79 ? -2.165 -4.611 -2.711 1.00 95.62 79 PRO A O 1
ATOM 523 N N . HIS A 1 80 ? -0.706 -4.267 -1.036 1.00 95.25 80 HIS A N 1
ATOM 524 C CA . HIS A 1 80 ? 0.154 -3.373 -1.790 1.00 95.25 80 HIS A CA 1
ATOM 525 C C . HIS A 1 80 ? 1.390 -4.131 -2.283 1.00 95.25 80 HIS A C 1
ATOM 527 O O . HIS A 1 80 ? 1.841 -5.085 -1.645 1.00 95.25 80 HIS A O 1
ATOM 533 N N . LEU A 1 81 ? 1.934 -3.686 -3.408 1.00 98.25 81 LEU A N 1
ATOM 534 C CA . LEU A 1 81 ? 3.162 -4.178 -4.012 1.00 98.25 81 LEU A CA 1
ATOM 535 C C . LEU A 1 81 ? 4.206 -3.062 -3.941 1.00 98.25 81 LEU A C 1
ATOM 537 O O . LEU A 1 81 ? 3.882 -1.912 -4.235 1.00 98.25 81 LEU A O 1
ATOM 541 N N . GLN A 1 82 ? 5.437 -3.393 -3.558 1.00 98.12 82 GLN A N 1
ATOM 542 C CA . GLN A 1 82 ? 6.571 -2.471 -3.561 1.00 98.12 82 GLN A CA 1
ATOM 543 C C . GLN A 1 82 ? 7.727 -3.045 -4.366 1.00 98.12 82 GLN A C 1
ATOM 545 O O . GLN A 1 82 ? 8.049 -4.234 -4.272 1.00 98.12 82 GLN A O 1
ATOM 550 N N . PHE A 1 83 ? 8.350 -2.186 -5.157 1.00 98.75 83 PHE A N 1
ATOM 551 C CA . PHE A 1 83 ? 9.481 -2.523 -6.007 1.00 98.75 83 PHE A CA 1
ATOM 552 C C . PHE A 1 83 ? 10.203 -1.247 -6.434 1.00 98.75 83 PHE A C 1
ATOM 554 O O . PHE A 1 83 ? 9.691 -0.144 -6.269 1.00 98.75 83 PHE A O 1
ATOM 561 N N . SER A 1 84 ? 11.390 -1.387 -7.003 1.00 98.56 84 SER A N 1
ATOM 562 C CA . SER A 1 84 ? 12.124 -0.278 -7.611 1.00 98.56 84 SER A CA 1
ATOM 563 C C . SER A 1 84 ? 12.872 -0.757 -8.848 1.00 98.56 84 SER A C 1
ATOM 565 O O . SER A 1 84 ? 13.061 -1.955 -9.054 1.00 98.56 84 SER A O 1
ATOM 567 N N . ALA A 1 85 ? 13.285 0.173 -9.698 1.00 98.56 85 ALA A N 1
ATOM 568 C CA . ALA A 1 85 ? 14.214 -0.089 -10.789 1.00 98.56 85 ALA A CA 1
ATOM 569 C C . ALA A 1 85 ? 15.148 1.109 -10.942 1.00 98.56 85 ALA A C 1
ATOM 571 O O . ALA A 1 85 ? 14.841 2.208 -10.478 1.00 98.56 85 ALA A O 1
ATOM 572 N N . THR A 1 86 ? 16.288 0.889 -11.581 1.00 97.75 86 THR A N 1
ATOM 573 C CA . THR A 1 86 ? 17.248 1.939 -11.920 1.00 97.75 86 THR A CA 1
ATOM 574 C C . THR A 1 86 ? 17.318 2.106 -13.424 1.00 97.75 86 THR A C 1
ATOM 576 O O . THR A 1 86 ? 17.091 1.152 -14.169 1.00 97.75 86 THR A O 1
ATOM 579 N N . ASP A 1 87 ? 17.710 3.295 -13.842 1.00 95.12 87 ASP A N 1
ATOM 580 C CA . ASP A 1 87 ? 18.001 3.634 -15.220 1.00 95.12 87 ASP A CA 1
ATOM 581 C C . ASP A 1 87 ? 19.430 4.172 -15.296 1.00 95.12 87 ASP A C 1
ATOM 583 O O . ASP A 1 87 ? 19.837 4.941 -14.420 1.00 95.12 87 ASP A O 1
ATOM 587 N N . ALA A 1 88 ? 20.214 3.711 -16.271 1.00 91.00 88 ALA A N 1
ATOM 588 C CA . ALA A 1 88 ? 21.626 4.083 -16.377 1.00 91.00 88 ALA A CA 1
ATOM 589 C C . ALA A 1 88 ? 21.810 5.519 -16.889 1.00 91.00 88 ALA A C 1
ATOM 591 O O . ALA A 1 88 ? 22.791 6.172 -16.530 1.00 91.00 88 ALA A O 1
ATOM 592 N N . ASP A 1 89 ? 20.855 5.997 -17.685 1.00 89.50 89 ASP A N 1
ATOM 593 C CA . ASP A 1 89 ? 20.817 7.338 -18.262 1.00 89.50 89 ASP A CA 1
ATOM 594 C C . ASP A 1 89 ? 20.047 8.327 -17.360 1.00 89.50 89 ASP A C 1
ATOM 596 O O . ASP A 1 89 ? 20.051 9.536 -17.587 1.00 89.50 89 ASP A O 1
ATOM 600 N N . VAL A 1 90 ? 19.515 7.820 -16.239 1.00 90.25 90 VAL A N 1
ATOM 601 C CA . VAL A 1 90 ? 18.802 8.558 -15.187 1.00 90.25 90 VAL A CA 1
ATOM 602 C C . VAL A 1 90 ? 17.448 9.099 -15.674 1.00 90.25 90 VAL A C 1
ATOM 604 O O . VAL A 1 90 ? 16.925 10.086 -15.154 1.00 90.25 90 VAL A O 1
ATOM 607 N N . ASP A 1 91 ? 16.842 8.420 -16.646 1.00 89.62 91 ASP A N 1
ATOM 608 C CA . ASP A 1 91 ? 15.511 8.757 -17.138 1.00 89.62 91 ASP A CA 1
ATOM 609 C C . ASP A 1 91 ? 14.407 8.336 -16.163 1.00 89.62 91 ASP A C 1
ATOM 611 O O . ASP A 1 91 ? 14.507 7.349 -15.433 1.00 89.62 91 ASP A O 1
ATOM 615 N N . TYR A 1 92 ? 13.305 9.091 -16.145 1.00 94.06 92 TYR A N 1
ATOM 616 C CA . TYR A 1 92 ? 12.169 8.763 -15.286 1.00 94.06 92 TYR A CA 1
ATOM 617 C C . TYR A 1 92 ? 11.508 7.450 -15.715 1.00 94.06 92 TYR A C 1
ATOM 619 O O . TYR A 1 92 ? 11.374 7.142 -16.900 1.00 94.06 92 TYR A O 1
ATOM 627 N N . LEU A 1 93 ? 10.994 6.716 -14.733 1.00 98.44 93 LEU A N 1
ATOM 628 C CA . LEU A 1 93 ? 10.474 5.372 -14.916 1.00 98.44 93 LEU A CA 1
ATOM 629 C C . LEU A 1 93 ? 8.960 5.297 -14.742 1.00 98.44 93 LEU A C 1
ATOM 631 O O . LEU A 1 93 ? 8.367 5.923 -13.856 1.00 98.44 93 LEU A O 1
ATOM 635 N N . LYS A 1 94 ? 8.343 4.460 -15.574 1.00 98.69 94 LYS A N 1
ATOM 636 C CA . LYS A 1 94 ? 6.994 3.925 -15.393 1.00 98.69 94 LYS A CA 1
ATOM 637 C C . LYS A 1 94 ? 7.031 2.404 -15.361 1.00 98.69 94 LYS A C 1
ATOM 639 O O . LYS A 1 94 ? 8.011 1.790 -15.777 1.00 98.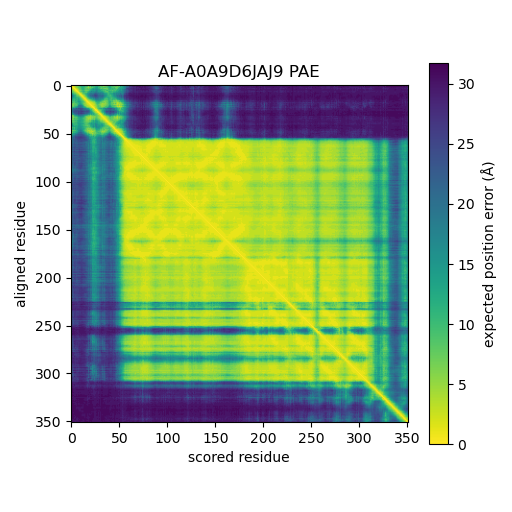69 94 LYS A O 1
ATOM 644 N N . PHE A 1 95 ? 5.958 1.784 -14.880 1.00 98.88 95 PHE A N 1
ATOM 645 C CA . PHE A 1 95 ? 5.955 0.350 -14.612 1.00 98.88 95 PHE A CA 1
ATOM 646 C C . PHE A 1 95 ? 4.724 -0.384 -15.139 1.00 98.88 95 PHE A C 1
ATOM 648 O O . PHE A 1 95 ? 3.630 0.168 -15.267 1.00 98.88 95 PHE A O 1
ATOM 655 N N . LYS A 1 96 ? 4.915 -1.680 -15.390 1.00 98.81 96 LYS A N 1
ATOM 656 C CA . LYS A 1 96 ? 3.850 -2.637 -15.683 1.00 98.81 96 LYS A CA 1
ATOM 657 C C . LYS A 1 96 ? 3.970 -3.840 -14.761 1.00 98.81 96 LYS A C 1
ATOM 659 O O . LYS A 1 96 ? 5.048 -4.420 -14.654 1.00 98.81 96 LYS A O 1
ATOM 664 N N . ILE A 1 97 ? 2.864 -4.220 -14.134 1.00 98.88 97 ILE A N 1
ATOM 665 C CA . ILE A 1 97 ? 2.766 -5.344 -13.201 1.00 98.88 97 ILE A CA 1
ATOM 666 C C . ILE A 1 97 ? 1.881 -6.421 -13.819 1.00 98.88 97 ILE A C 1
ATOM 668 O O . ILE A 1 97 ? 0.807 -6.133 -14.350 1.00 98.88 97 ILE A O 1
ATOM 672 N N . GLU A 1 98 ? 2.312 -7.669 -13.703 1.00 98.75 98 GLU A N 1
ATOM 673 C CA . GLU A 1 98 ? 1.496 -8.842 -13.997 1.00 98.75 98 GLU A CA 1
ATOM 674 C C . GLU A 1 98 ? 1.319 -9.644 -12.708 1.00 98.75 98 GLU A C 1
ATOM 676 O O . GLU A 1 98 ? 2.305 -9.992 -12.058 1.00 98.75 98 GLU A O 1
ATOM 681 N N . ILE A 1 99 ? 0.065 -9.919 -12.343 1.00 98.75 99 ILE A N 1
ATOM 682 C CA . ILE A 1 99 ? -0.310 -10.830 -11.257 1.00 98.75 99 ILE A CA 1
ATOM 683 C C . ILE A 1 99 ? -0.867 -12.090 -11.908 1.00 98.75 99 ILE A C 1
ATOM 685 O O . ILE A 1 99 ? -1.747 -12.007 -12.765 1.00 98.75 99 ILE A O 1
ATOM 689 N N . CYS A 1 100 ? -0.368 -13.250 -11.509 1.00 98.62 100 CYS A N 1
ATOM 690 C CA . CYS A 1 100 ? -0.539 -14.507 -12.218 1.00 98.62 100 CYS A CA 1
ATOM 691 C C . CYS A 1 100 ? -0.959 -15.627 -11.262 1.00 98.62 100 CYS A C 1
ATOM 693 O O . CYS A 1 100 ? -0.619 -15.615 -10.077 1.00 98.62 100 CYS A O 1
ATOM 695 N N . ALA A 1 101 ? -1.701 -16.600 -11.787 1.00 98.25 101 ALA A N 1
ATOM 696 C CA . ALA A 1 101 ? -2.182 -17.749 -11.020 1.00 98.25 101 ALA A CA 1
ATOM 697 C C . ALA A 1 101 ? -1.112 -18.842 -10.843 1.00 98.25 101 ALA A C 1
ATOM 699 O O . ALA A 1 101 ? -1.241 -19.697 -9.973 1.00 98.25 101 ALA A O 1
ATOM 700 N N . ASP A 1 102 ? -0.060 -18.823 -11.663 1.00 97.88 102 ASP A N 1
ATOM 701 C CA . ASP A 1 102 ? 1.001 -19.829 -11.679 1.00 97.88 102 ASP A CA 1
ATOM 702 C C . ASP A 1 102 ? 2.402 -19.202 -11.714 1.00 97.88 102 ASP A C 1
ATOM 704 O O . ASP A 1 102 ? 2.587 -18.069 -12.161 1.00 97.88 102 ASP A O 1
ATOM 708 N N . ALA A 1 103 ? 3.400 -19.974 -11.277 1.00 96.06 103 ALA A N 1
ATOM 709 C CA . ALA A 1 103 ? 4.781 -19.515 -11.124 1.00 96.06 103 ALA A CA 1
ATOM 710 C C . ALA A 1 103 ? 5.457 -19.113 -12.442 1.00 96.06 103 ALA A C 1
ATOM 712 O O . ALA A 1 103 ? 6.340 -18.258 -12.445 1.00 96.06 103 ALA A O 1
ATOM 713 N N . SER A 1 104 ? 5.049 -19.713 -13.565 1.00 95.12 104 SER A N 1
ATOM 714 C CA . SER A 1 104 ? 5.567 -19.344 -14.887 1.00 95.12 104 SER A CA 1
ATOM 715 C C . SER A 1 104 ? 4.879 -18.104 -15.464 1.00 95.12 104 SER A C 1
ATOM 717 O O . SER A 1 104 ? 5.312 -17.571 -16.489 1.00 95.12 104 SER A O 1
ATOM 719 N N . CYS A 1 105 ? 3.829 -17.626 -14.787 1.00 96.88 105 CYS A N 1
ATOM 720 C CA . CYS A 1 105 ? 2.923 -16.594 -15.256 1.00 96.88 105 CYS A CA 1
ATOM 721 C C . CYS A 1 105 ? 2.395 -16.899 -16.669 1.00 96.88 105 CYS A C 1
ATOM 723 O O . CYS A 1 105 ? 2.415 -16.054 -17.565 1.00 96.88 105 CYS A O 1
ATOM 725 N N . SER A 1 106 ? 1.964 -18.146 -16.874 1.00 96.94 106 SER A N 1
ATOM 726 C CA . SER A 1 106 ? 1.262 -18.569 -18.090 1.00 96.94 106 SER A CA 1
ATOM 727 C C . SER A 1 106 ? -0.199 -18.107 -18.089 1.00 96.94 106 SER A C 1
ATOM 729 O O . SER A 1 106 ? -0.776 -17.861 -19.145 1.00 96.94 106 SER A O 1
ATOM 731 N N . THR A 1 107 ? -0.774 -17.936 -16.896 1.00 97.94 107 THR A N 1
ATOM 732 C CA . THR A 1 107 ? -2.131 -17.449 -16.658 1.00 97.94 107 THR A CA 1
ATOM 733 C C . THR A 1 107 ? -2.085 -16.141 -15.875 1.00 97.94 107 THR A C 1
ATOM 735 O O . THR A 1 107 ? -1.971 -16.129 -14.645 1.00 97.94 107 THR A O 1
ATOM 738 N N . THR A 1 108 ? -2.193 -15.022 -16.586 1.00 98.12 108 THR A N 1
ATOM 739 C CA . THR A 1 108 ? -2.292 -13.688 -15.982 1.00 98.12 108 THR A CA 1
ATOM 740 C C . THR A 1 108 ? -3.715 -13.430 -15.488 1.00 98.12 108 THR A C 1
ATOM 742 O O . THR A 1 108 ? -4.678 -13.555 -16.239 1.00 98.12 108 THR A O 1
ATOM 745 N N . VAL A 1 109 ? -3.843 -13.051 -14.218 1.00 97.81 109 VAL A N 1
ATOM 746 C CA . VAL A 1 109 ? -5.112 -12.749 -13.535 1.00 97.81 109 VAL A CA 1
ATOM 747 C C . VAL A 1 109 ? -5.402 -11.253 -13.567 1.00 97.81 109 VAL A C 1
ATOM 749 O O . VAL A 1 109 ? -6.541 -10.847 -13.773 1.00 97.81 109 VAL A O 1
ATOM 752 N N . GLN A 1 110 ? -4.373 -10.426 -13.373 1.00 98.19 110 GLN A N 1
ATOM 753 C CA . GLN A 1 110 ? -4.471 -8.974 -13.504 1.00 98.19 110 GLN A CA 1
ATOM 754 C C . GLN A 1 110 ? -3.231 -8.423 -14.208 1.00 98.19 110 GLN A C 1
ATOM 756 O O . GLN A 1 110 ? -2.112 -8.903 -14.014 1.00 98.19 110 GLN A O 1
ATOM 761 N N . THR A 1 111 ? -3.430 -7.381 -15.010 1.00 98.19 111 THR A N 1
ATOM 762 C CA . THR A 1 111 ? -2.355 -6.583 -15.600 1.00 98.19 111 THR A CA 1
ATOM 763 C C . THR A 1 111 ? -2.581 -5.129 -15.242 1.00 98.19 111 THR A C 1
ATOM 765 O O . THR A 1 111 ? -3.669 -4.596 -15.450 1.00 98.19 111 THR A O 1
ATOM 768 N N . VAL A 1 112 ? -1.541 -4.492 -14.723 1.00 98.31 112 VAL A N 1
ATOM 769 C CA . VAL A 1 112 ? -1.543 -3.079 -14.359 1.00 98.31 112 VAL A CA 1
ATOM 770 C C . VAL A 1 112 ? -0.497 -2.401 -15.216 1.00 98.31 112 VAL A C 1
ATOM 772 O O . VAL A 1 112 ? 0.671 -2.768 -15.150 1.00 98.31 112 VAL A O 1
ATOM 775 N N . ASP A 1 113 ? -0.904 -1.427 -16.017 1.00 98.25 113 ASP A N 1
ATOM 776 C CA . ASP A 1 113 ? 0.003 -0.677 -16.878 1.00 98.25 113 ASP A CA 1
ATOM 777 C C . ASP A 1 113 ? -0.082 0.809 -16.536 1.00 98.25 113 ASP A C 1
ATOM 779 O O . ASP A 1 113 ? -1.093 1.466 -16.798 1.00 98.25 113 ASP A O 1
ATOM 783 N N . GLN A 1 114 ? 0.983 1.342 -15.933 1.00 98.44 114 GLN A N 1
ATOM 784 C CA . GLN A 1 114 ? 1.041 2.747 -15.541 1.00 98.44 114 GLN A CA 1
ATOM 785 C C . GLN A 1 114 ? 0.989 3.690 -16.747 1.00 98.44 114 GLN A C 1
ATOM 787 O O . GLN A 1 114 ? 0.556 4.837 -16.627 1.00 98.44 114 GLN A O 1
ATOM 792 N N . THR A 1 115 ? 1.412 3.231 -17.928 1.00 96.81 115 THR A N 1
ATOM 793 C CA . THR A 1 115 ? 1.322 4.039 -19.151 1.00 96.81 115 THR A CA 1
ATOM 794 C C . THR A 1 115 ? -0.131 4.269 -19.572 1.00 96.81 115 THR A C 1
ATOM 796 O O . THR A 1 115 ? -0.420 5.275 -20.216 1.00 96.81 115 THR A O 1
ATOM 799 N N . ALA A 1 116 ? -1.048 3.394 -19.142 1.00 97.25 116 ALA A N 1
ATOM 800 C CA . ALA A 1 116 ? -2.476 3.479 -19.424 1.00 97.25 116 ALA A CA 1
ATOM 801 C C . ALA A 1 116 ? -3.298 4.079 -18.269 1.00 97.25 116 ALA A C 1
ATOM 803 O O . ALA A 1 116 ? -4.304 4.739 -18.521 1.00 97.25 116 ALA A O 1
ATOM 804 N N . SER A 1 117 ? -2.909 3.857 -17.007 1.00 96.81 117 SER A N 1
ATOM 805 C CA . SER A 1 117 ? -3.659 4.349 -15.843 1.00 96.81 117 SER A CA 1
ATOM 806 C C . SER A 1 117 ? -2.769 4.677 -14.647 1.00 96.81 117 SER A C 1
ATOM 808 O O . SER A 1 117 ? -1.858 3.930 -14.304 1.00 96.81 117 SER A O 1
ATOM 810 N N . GLN A 1 118 ? -3.090 5.779 -13.967 1.00 95.50 118 GLN A N 1
ATOM 811 C CA . GLN A 1 118 ? -2.424 6.225 -12.737 1.00 95.50 118 GLN A CA 1
ATOM 812 C C . GLN A 1 118 ? -3.122 5.728 -11.460 1.00 95.50 118 GLN A C 1
ATOM 814 O O . GLN A 1 118 ? -2.625 5.935 -10.357 1.00 95.50 118 GLN A O 1
ATOM 819 N N . THR A 1 119 ? -4.263 5.047 -11.572 1.00 93.62 119 THR A N 1
ATOM 820 C CA . THR A 1 119 ? -5.021 4.585 -10.403 1.00 93.62 119 THR A CA 1
ATOM 821 C C . THR A 1 119 ? -4.249 3.530 -9.610 1.00 93.62 119 THR A C 1
ATOM 823 O O . THR A 1 119 ? -3.816 2.525 -10.168 1.00 93.62 119 THR A O 1
ATOM 826 N N . GLY A 1 120 ? -4.133 3.734 -8.296 1.00 94.69 120 GLY A N 1
ATOM 827 C CA . GLY A 1 120 ? -3.491 2.801 -7.365 1.00 94.69 120 GLY A CA 1
ATOM 828 C C . GLY A 1 120 ? -1.980 2.978 -7.209 1.00 94.69 120 GLY A C 1
ATOM 829 O O . GLY A 1 120 ? -1.404 2.327 -6.341 1.00 94.69 120 GLY A O 1
ATOM 830 N N . TRP A 1 121 ? -1.348 3.853 -7.993 1.00 96.75 121 TRP A N 1
ATOM 831 C CA . TRP A 1 121 ? 0.067 4.202 -7.854 1.00 96.75 121 TRP A CA 1
ATOM 832 C C . TRP A 1 121 ? 0.266 5.276 -6.777 1.00 96.75 121 TRP A C 1
ATOM 834 O O . TRP A 1 121 ? -0.571 6.163 -6.612 1.00 96.75 121 TRP A O 1
ATOM 844 N N . SER A 1 122 ? 1.365 5.198 -6.027 1.00 94.31 122 SER A N 1
ATOM 845 C CA . SER A 1 122 ? 1.762 6.228 -5.057 1.00 94.31 122 SER A CA 1
ATOM 846 C C . SER A 1 122 ? 3.280 6.421 -5.020 1.00 94.31 122 SER A C 1
ATOM 848 O O . SER A 1 122 ? 4.020 5.642 -5.623 1.00 94.31 122 SER A O 1
ATOM 850 N N . GLN A 1 123 ? 3.748 7.470 -4.332 1.00 91.81 123 GLN A N 1
ATOM 851 C CA . GLN A 1 123 ? 5.169 7.850 -4.215 1.00 91.81 123 GLN A CA 1
ATOM 852 C C . GLN A 1 123 ? 5.839 8.283 -5.530 1.00 91.81 123 GLN A C 1
ATOM 854 O O . GLN A 1 123 ? 7.050 8.161 -5.702 1.00 91.81 123 GLN A O 1
ATOM 859 N N . GLN A 1 124 ? 5.050 8.799 -6.469 1.00 94.69 124 GLN A N 1
ATOM 860 C CA . GLN A 1 124 ? 5.542 9.327 -7.739 1.00 94.69 124 GLN A CA 1
ATOM 861 C C . GLN A 1 124 ? 6.152 10.713 -7.527 1.00 94.69 124 GLN A C 1
ATOM 863 O O . GLN A 1 124 ? 5.541 11.574 -6.894 1.00 94.69 124 GLN A O 1
ATOM 868 N N . THR A 1 125 ? 7.349 10.932 -8.061 1.00 93.06 125 THR A N 1
ATOM 869 C CA . THR A 1 125 ? 8.122 12.172 -7.863 1.00 93.06 125 THR A CA 1
ATOM 870 C C . THR A 1 125 ? 8.438 12.892 -9.166 1.00 93.06 125 THR A C 1
ATOM 872 O O . THR A 1 125 ? 8.783 14.067 -9.141 1.00 93.06 125 THR A O 1
ATOM 875 N N . GLU A 1 126 ? 8.283 12.211 -10.302 1.00 92.75 126 GLU A N 1
ATOM 876 C CA . GLU A 1 126 ? 8.639 12.719 -11.624 1.00 92.75 126 GLU A CA 1
ATOM 877 C C . GLU A 1 126 ? 7.404 12.962 -12.488 1.00 92.75 126 GLU A C 1
ATOM 879 O O . GLU A 1 126 ? 6.304 12.477 -12.197 1.00 92.75 126 GLU A O 1
ATOM 884 N N . GLN A 1 127 ? 7.591 13.708 -13.581 1.00 91.31 127 GLN A N 1
ATOM 885 C CA . GLN A 1 127 ? 6.544 13.983 -14.576 1.00 91.31 127 GLN A CA 1
ATOM 886 C C . GLN A 1 127 ? 5.244 14.491 -13.936 1.00 91.31 127 GLN A C 1
ATOM 888 O O . GLN A 1 127 ? 4.166 13.932 -14.155 1.00 91.31 127 GLN A O 1
ATOM 893 N N . THR A 1 128 ? 5.364 15.512 -13.082 1.00 90.12 128 THR A N 1
ATOM 894 C CA . THR A 1 128 ? 4.228 16.110 -12.356 1.00 90.12 128 THR A CA 1
ATOM 895 C C . THR A 1 128 ? 3.417 15.052 -11.589 1.00 90.12 128 THR A C 1
ATOM 897 O O . THR A 1 128 ? 2.190 15.075 -11.572 1.00 90.12 128 THR A O 1
ATOM 900 N N . GLY A 1 129 ? 4.113 14.092 -10.969 1.00 90.50 129 GLY A N 1
ATOM 901 C CA . GLY A 1 129 ? 3.504 13.045 -10.146 1.00 90.50 129 GLY A CA 1
ATOM 902 C C . GLY A 1 129 ? 2.950 11.857 -10.934 1.00 90.50 129 GLY A C 1
ATOM 903 O O . GLY A 1 129 ? 2.058 11.177 -10.444 1.00 90.50 129 GLY A O 1
ATOM 904 N N . THR A 1 130 ? 3.454 11.589 -12.143 1.00 95.56 130 THR A N 1
ATOM 905 C CA . THR A 1 130 ? 3.008 10.448 -12.971 1.00 95.56 130 THR A CA 1
ATOM 906 C C . THR A 1 130 ? 4.098 9.411 -13.251 1.00 95.56 130 THR A C 1
ATOM 908 O O . THR A 1 130 ? 3.838 8.394 -13.899 1.00 95.56 130 THR A O 1
ATOM 911 N N . ALA A 1 131 ? 5.312 9.631 -12.746 1.00 97.06 131 ALA A N 1
ATOM 912 C CA . ALA A 1 131 ? 6.458 8.743 -12.914 1.00 97.06 131 ALA A CA 1
ATOM 913 C C . ALA A 1 131 ? 7.369 8.744 -11.675 1.00 97.06 131 ALA A C 1
ATOM 915 O O . ALA A 1 131 ? 7.164 9.500 -10.722 1.00 97.06 131 ALA A O 1
ATOM 916 N N . TYR A 1 132 ? 8.384 7.886 -11.699 1.00 98.12 132 TYR A N 1
ATOM 917 C CA . TYR A 1 132 ? 9.335 7.694 -10.610 1.00 98.12 132 TYR A CA 1
ATOM 918 C C . TYR A 1 132 ? 10.746 8.079 -11.038 1.00 98.12 132 TYR A C 1
ATOM 920 O O . TYR A 1 132 ? 11.144 7.797 -12.165 1.00 98.12 132 TYR A O 1
ATOM 928 N N . ALA A 1 133 ? 11.522 8.669 -10.131 1.00 95.00 133 ALA A N 1
ATOM 929 C CA . ALA A 1 133 ? 12.959 8.781 -10.340 1.00 95.00 133 ALA A CA 1
ATOM 930 C C . ALA A 1 133 ? 13.606 7.385 -10.232 1.00 95.00 133 ALA A C 1
ATOM 932 O O . ALA A 1 133 ? 13.148 6.563 -9.426 1.00 95.00 133 ALA A O 1
ATOM 933 N N . PRO A 1 134 ? 14.673 7.097 -10.993 1.00 95.25 134 PRO A N 1
ATOM 934 C CA . PRO A 1 134 ? 15.456 5.877 -10.835 1.00 95.25 134 PRO A CA 1
ATOM 935 C C . PRO A 1 134 ? 15.878 5.620 -9.387 1.00 95.25 134 PRO A C 1
ATOM 937 O O . PRO A 1 134 ? 16.383 6.502 -8.700 1.00 95.25 134 PRO A O 1
ATOM 940 N N . GLY A 1 135 ? 15.683 4.389 -8.923 1.00 95.94 135 GLY A N 1
ATOM 941 C CA . GLY A 1 135 ? 16.004 3.959 -7.563 1.00 95.94 135 GLY A CA 1
ATOM 942 C C . GLY A 1 135 ? 14.920 4.248 -6.521 1.00 95.94 135 GLY A C 1
ATOM 943 O O . GLY A 1 135 ? 14.954 3.631 -5.455 1.00 95.94 135 GLY A O 1
ATOM 944 N N . ASN A 1 136 ? 13.928 5.096 -6.815 1.00 95.94 136 ASN A N 1
ATOM 945 C CA . ASN A 1 136 ? 12.816 5.320 -5.893 1.00 95.94 136 ASN A CA 1
ATOM 946 C C . ASN A 1 136 ? 11.924 4.076 -5.783 1.00 95.94 136 ASN A C 1
ATOM 948 O O . ASN A 1 136 ? 11.700 3.344 -6.751 1.00 95.94 136 ASN A O 1
ATOM 952 N N . THR A 1 137 ? 11.381 3.857 -4.585 1.00 96.88 137 THR A N 1
ATOM 953 C CA . THR A 1 137 ? 10.393 2.804 -4.341 1.00 96.88 137 THR A CA 1
ATOM 954 C C . THR A 1 137 ? 9.059 3.196 -4.963 1.00 96.88 137 THR A C 1
ATOM 956 O O . THR A 1 137 ? 8.423 4.158 -4.534 1.00 96.88 137 THR A O 1
ATOM 959 N N . ALA A 1 138 ? 8.613 2.408 -5.934 1.00 98.12 138 ALA A N 1
ATOM 960 C CA . ALA A 1 138 ? 7.257 2.446 -6.445 1.00 98.12 138 ALA A CA 1
ATOM 961 C C . ALA A 1 138 ? 6.340 1.598 -5.564 1.00 98.12 138 ALA A C 1
ATOM 963 O O . ALA A 1 138 ? 6.713 0.514 -5.104 1.00 98.12 138 ALA A O 1
ATOM 964 N N . ILE A 1 139 ? 5.126 2.101 -5.344 1.00 97.50 139 ILE A N 1
ATOM 965 C CA . ILE A 1 139 ? 4.095 1.424 -4.565 1.00 97.50 139 ILE A CA 1
ATOM 966 C C . ILE A 1 139 ? 2.823 1.362 -5.400 1.00 97.50 139 ILE A C 1
ATOM 968 O O . ILE A 1 139 ? 2.365 2.376 -5.929 1.00 97.50 139 ILE A O 1
ATOM 972 N N . TYR A 1 140 ? 2.251 0.164 -5.491 1.00 98.12 140 TYR A N 1
ATOM 973 C CA . TYR A 1 140 ? 0.964 -0.068 -6.129 1.00 98.12 140 TYR A CA 1
ATOM 974 C C . TYR A 1 140 ? -0.010 -0.737 -5.160 1.00 98.12 140 TYR A C 1
ATOM 976 O O . TYR A 1 140 ? 0.278 -1.804 -4.620 1.00 98.12 140 TYR A O 1
ATOM 984 N N . LEU A 1 141 ? -1.177 -0.134 -4.950 1.00 96.44 141 LEU A N 1
ATOM 985 C CA . LEU A 1 141 ? -2.281 -0.713 -4.186 1.00 96.44 141 LEU A CA 1
ATOM 986 C C . LEU A 1 141 ? -3.170 -1.527 -5.128 1.00 96.44 141 LEU A C 1
ATOM 988 O O . LEU A 1 141 ? -3.709 -0.970 -6.087 1.00 96.44 141 LEU A O 1
ATOM 992 N N . ILE A 1 142 ? -3.389 -2.816 -4.851 1.00 97.06 142 ILE A N 1
ATOM 993 C CA . ILE A 1 142 ? -4.325 -3.616 -5.651 1.00 97.06 142 ILE A CA 1
ATOM 994 C C . ILE A 1 142 ? -5.735 -3.020 -5.550 1.00 97.06 142 ILE A C 1
ATOM 996 O O . ILE A 1 142 ? -6.287 -2.857 -4.464 1.00 97.06 142 ILE A O 1
ATOM 1000 N N . GLN A 1 143 ? -6.318 -2.696 -6.705 1.00 94.06 143 GLN A N 1
ATOM 1001 C CA . GLN A 1 143 ? -7.606 -1.999 -6.787 1.00 94.06 143 GLN A CA 1
ATOM 1002 C C . GLN A 1 143 ? -8.798 -2.959 -6.793 1.00 94.06 143 GLN A C 1
ATOM 1004 O O . GLN A 1 143 ? -9.829 -2.680 -6.186 1.00 94.06 143 GLN A O 1
ATOM 1009 N N . THR A 1 144 ? -8.653 -4.108 -7.457 1.00 93.81 144 THR A N 1
ATOM 1010 C CA . THR A 1 144 ? -9.677 -5.160 -7.479 1.00 93.81 144 THR A CA 1
ATOM 1011 C C . THR A 1 144 ? -9.238 -6.295 -6.560 1.00 93.81 144 THR A C 1
ATOM 1013 O O . THR A 1 144 ? -8.219 -6.925 -6.862 1.00 93.81 144 THR A O 1
ATOM 1016 N N . PRO A 1 145 ? -9.966 -6.567 -5.458 1.00 95.31 145 PRO A N 1
ATOM 1017 C CA . PRO A 1 145 ? -9.630 -7.646 -4.539 1.00 95.31 145 PRO A CA 1
ATOM 1018 C C . PRO A 1 145 ? -9.416 -8.981 -5.255 1.00 95.31 145 PRO A C 1
ATOM 1020 O O . PRO A 1 145 ? -10.205 -9.379 -6.111 1.00 95.31 145 PRO A O 1
ATOM 1023 N N . LEU A 1 146 ? -8.337 -9.666 -4.892 1.00 97.94 146 LEU A N 1
ATOM 1024 C CA . LEU A 1 146 ? -8.040 -11.023 -5.331 1.00 97.94 146 LEU A CA 1
ATOM 1025 C C . LEU A 1 146 ? -8.870 -12.038 -4.531 1.00 97.94 146 LEU A C 1
ATOM 1027 O O . LEU A 1 146 ? -9.414 -11.717 -3.472 1.00 97.94 146 LEU A O 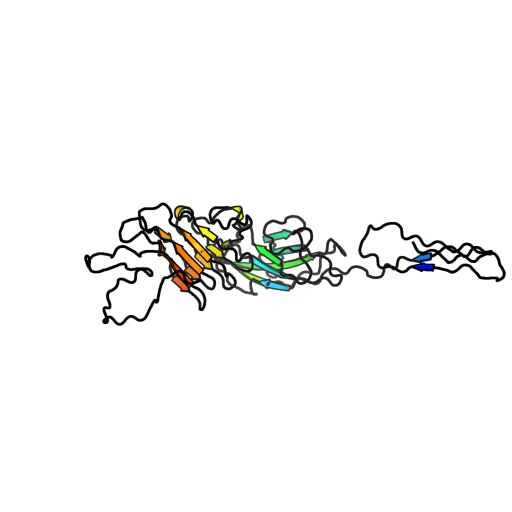1
ATOM 1031 N N . ALA A 1 147 ? -8.950 -13.281 -5.009 1.00 98.00 147 ALA A N 1
ATOM 1032 C CA . ALA A 1 147 ? -9.621 -14.336 -4.255 1.00 98.00 147 ALA A CA 1
ATOM 1033 C C . ALA A 1 147 ? -8.901 -14.564 -2.918 1.00 98.00 147 ALA A C 1
ATOM 1035 O O . ALA A 1 147 ? -7.672 -14.518 -2.858 1.00 98.00 147 ALA A O 1
ATOM 1036 N N . ALA A 1 148 ? -9.662 -14.789 -1.847 1.00 97.44 148 ALA A N 1
ATOM 1037 C CA . ALA A 1 148 ? -9.118 -15.076 -0.523 1.00 97.44 148 ALA A CA 1
ATOM 1038 C C . ALA A 1 148 ? -8.410 -16.438 -0.484 1.00 97.44 148 ALA A C 1
ATOM 1040 O O . ALA A 1 148 ? -8.728 -17.330 -1.273 1.00 97.44 148 ALA A O 1
ATOM 1041 N N . SER A 1 149 ? -7.461 -16.598 0.444 1.00 97.50 149 SER A N 1
ATOM 1042 C CA . SER A 1 149 ? -6.746 -17.862 0.687 1.00 97.50 149 SER A CA 1
ATOM 1043 C C . SER A 1 149 ? -6.138 -18.481 -0.578 1.00 97.50 149 SER A C 1
ATOM 1045 O O . SER A 1 149 ? -6.107 -19.699 -0.734 1.00 97.50 149 SER A O 1
ATOM 1047 N N . THR A 1 150 ? -5.677 -17.633 -1.496 1.00 98.50 150 THR A N 1
ATOM 1048 C CA . THR A 1 150 ? -5.182 -18.032 -2.814 1.00 98.50 150 THR A CA 1
ATOM 1049 C C . THR A 1 150 ? -3.743 -17.562 -2.978 1.00 98.50 150 THR A C 1
ATOM 1051 O O . THR A 1 150 ? -3.411 -16.417 -2.662 1.00 98.50 150 THR A O 1
ATOM 1054 N N . MET A 1 151 ? -2.878 -18.456 -3.456 1.00 98.62 151 MET A N 1
ATOM 1055 C CA . MET A 1 151 ? -1.502 -18.118 -3.805 1.00 98.62 151 MET A CA 1
ATOM 1056 C C . MET A 1 151 ? -1.461 -17.482 -5.194 1.00 98.62 151 MET A C 1
ATOM 1058 O O . MET A 1 151 ? -2.021 -18.024 -6.145 1.00 98.62 151 MET A O 1
ATOM 1062 N N . TYR A 1 152 ? -0.768 -16.354 -5.301 1.00 98.81 152 TYR A N 1
ATOM 1063 C CA . TYR A 1 152 ? -0.502 -15.661 -6.554 1.00 98.81 152 TYR A CA 1
ATOM 1064 C C . TYR A 1 152 ? 0.991 -15.441 -6.732 1.00 98.81 152 TYR A C 1
ATOM 1066 O O . TYR A 1 152 ? 1.753 -15.368 -5.765 1.00 98.81 152 TYR A O 1
ATOM 1074 N N . TYR A 1 153 ? 1.380 -15.276 -7.988 1.00 98.81 153 TYR A N 1
ATOM 1075 C CA . TYR A 1 153 ? 2.715 -14.874 -8.399 1.00 98.81 153 TYR A CA 1
ATOM 1076 C C . TYR A 1 153 ? 2.642 -13.499 -9.040 1.00 98.81 153 TYR A C 1
ATOM 1078 O O . TYR A 1 153 ? 1.617 -13.132 -9.610 1.00 98.81 153 TYR A O 1
ATOM 1086 N N . TRP A 1 154 ? 3.710 -12.720 -8.956 1.00 98.81 154 TRP A N 1
ATOM 1087 C CA . TRP A 1 154 ? 3.744 -11.411 -9.585 1.00 98.81 154 TRP A CA 1
ATOM 1088 C C . TRP A 1 154 ? 5.141 -11.043 -10.060 1.00 98.81 154 TRP A C 1
ATOM 1090 O O . TRP A 1 154 ? 6.152 -11.485 -9.504 1.00 98.81 154 TRP A O 1
ATOM 1100 N N . ARG A 1 155 ? 5.174 -10.240 -11.122 1.00 98.75 155 ARG A N 1
ATOM 1101 C CA . ARG A 1 155 ? 6.394 -9.754 -11.769 1.00 98.75 155 ARG A CA 1
ATOM 1102 C C . ARG A 1 155 ? 6.173 -8.372 -12.372 1.00 98.75 155 ARG A C 1
ATOM 1104 O O . ARG A 1 155 ? 5.035 -7.982 -12.638 1.00 98.75 155 ARG A O 1
ATOM 1111 N N . VAL A 1 156 ? 7.261 -7.636 -12.584 1.00 98.88 156 VAL A N 1
ATOM 1112 C CA . VAL A 1 156 ? 7.220 -6.228 -12.998 1.00 98.88 156 VAL A CA 1
ATOM 1113 C C . VAL A 1 156 ? 8.201 -5.964 -14.140 1.00 98.88 156 VAL A C 1
ATOM 1115 O O . VAL A 1 156 ? 9.272 -6.568 -14.207 1.00 98.88 156 VAL A O 1
ATOM 1118 N N . ARG A 1 157 ? 7.842 -5.041 -15.035 1.00 98.75 157 ARG A N 1
ATOM 1119 C CA . ARG A 1 157 ? 8.739 -4.403 -16.013 1.00 98.75 157 ARG A CA 1
ATOM 1120 C C . ARG A 1 157 ? 8.775 -2.896 -15.780 1.00 98.75 157 ARG A C 1
ATOM 1122 O O . ARG A 1 157 ? 7.774 -2.326 -15.346 1.00 98.75 157 ARG A O 1
ATOM 1129 N N . ALA A 1 158 ? 9.901 -2.271 -16.103 1.00 98.75 158 ALA A N 1
ATOM 1130 C CA . ALA A 1 158 ? 10.068 -0.821 -16.127 1.00 98.75 158 ALA A CA 1
ATOM 1131 C C . ALA A 1 158 ? 10.177 -0.325 -17.573 1.00 98.75 158 ALA A C 1
ATOM 1133 O O . ALA A 1 158 ? 10.625 -1.066 -18.445 1.00 98.75 158 ALA A O 1
ATOM 1134 N N . ILE A 1 159 ? 9.764 0.909 -17.820 1.00 98.44 159 ILE A N 1
ATOM 1135 C CA . ILE A 1 159 ? 9.967 1.640 -19.070 1.00 98.44 159 ILE A CA 1
ATOM 1136 C C . ILE A 1 159 ? 10.407 3.059 -18.725 1.00 98.44 159 ILE A C 1
ATOM 1138 O O . ILE A 1 159 ? 9.985 3.603 -17.706 1.00 98.44 159 ILE A O 1
ATOM 1142 N N . ASP A 1 160 ? 11.213 3.646 -19.592 1.00 95.62 160 ASP A N 1
ATOM 1143 C CA . ASP A 1 160 ? 11.771 4.996 -19.570 1.00 95.62 160 ASP A CA 1
ATOM 1144 C C . ASP A 1 160 ? 11.199 5.841 -20.729 1.00 95.62 160 ASP A C 1
ATOM 1146 O O . ASP A 1 160 ? 11.852 6.043 -21.752 1.00 95.62 160 ASP A O 1
ATOM 1150 N N . PRO A 1 161 ? 9.965 6.369 -20.643 1.00 91.25 161 PRO A N 1
ATOM 1151 C CA . PRO A 1 161 ? 9.367 7.077 -21.779 1.00 91.25 161 PRO A CA 1
ATOM 1152 C C . PRO A 1 161 ? 10.121 8.348 -22.209 1.00 91.25 161 PRO A C 1
ATOM 1154 O O . PRO A 1 161 ? 9.909 8.827 -23.321 1.00 91.25 161 PRO A O 1
ATOM 1157 N N . GLY A 1 162 ? 10.962 8.908 -21.330 1.00 83.88 162 GLY A N 1
ATOM 1158 C CA . GLY A 1 162 ? 11.860 10.025 -21.639 1.00 83.88 162 GLY A CA 1
ATOM 1159 C C . GLY A 1 162 ? 13.166 9.615 -22.326 1.00 83.88 162 GLY A C 1
ATOM 1160 O O . GLY A 1 162 ? 13.832 10.485 -22.881 1.00 83.88 162 GLY A O 1
ATOM 1161 N N . GLY A 1 163 ? 13.486 8.319 -22.312 1.00 88.19 163 GLY A N 1
ATOM 1162 C CA . GLY A 1 163 ? 14.729 7.747 -22.802 1.00 88.19 163 GLY A CA 1
ATOM 1163 C C . GLY A 1 163 ? 14.538 6.836 -24.014 1.00 88.19 163 GLY A C 1
ATOM 1164 O O . GLY A 1 163 ? 14.032 7.251 -25.060 1.00 88.19 163 GLY A O 1
ATOM 1165 N N . SER A 1 164 ? 14.950 5.575 -23.891 1.00 89.81 164 SER A N 1
ATOM 1166 C CA . SER A 1 164 ? 14.848 4.553 -24.937 1.00 89.81 164 SER A CA 1
ATOM 1167 C C . SER A 1 164 ? 13.401 4.165 -25.250 1.00 89.81 164 SER A C 1
ATOM 1169 O O . SER A 1 164 ? 13.136 3.567 -26.301 1.00 89.81 164 SER A O 1
ATOM 1171 N N . ASN A 1 165 ? 12.468 4.487 -24.345 1.00 94.50 165 ASN A N 1
ATOM 1172 C CA . ASN A 1 165 ? 11.052 4.142 -24.410 1.00 94.50 165 ASN A CA 1
ATOM 1173 C C . ASN A 1 165 ? 10.839 2.642 -24.674 1.00 94.50 165 ASN A C 1
ATOM 1175 O O . ASN A 1 165 ? 9.944 2.227 -25.417 1.00 94.50 165 ASN A O 1
ATOM 1179 N N . THR A 1 166 ? 11.708 1.823 -24.082 1.00 95.12 166 THR A N 1
ATOM 1180 C CA . THR A 1 166 ? 11.729 0.375 -24.266 1.00 95.12 166 THR A CA 1
ATOM 1181 C C . THR A 1 166 ? 11.550 -0.310 -22.922 1.00 95.12 166 THR A C 1
ATOM 1183 O O . THR A 1 166 ? 12.173 0.038 -21.924 1.00 95.12 166 THR A O 1
ATOM 1186 N N . TRP A 1 167 ? 10.683 -1.322 -22.882 1.00 98.25 167 TRP A N 1
ATOM 1187 C CA . TRP A 1 167 ? 10.492 -2.103 -21.665 1.00 98.25 167 TRP A CA 1
ATOM 1188 C C . TRP A 1 167 ? 11.759 -2.872 -21.300 1.00 98.25 167 TRP A C 1
ATOM 1190 O O . TRP A 1 167 ? 12.332 -3.582 -22.130 1.00 98.25 167 TRP A O 1
ATOM 1200 N N . SER A 1 168 ? 12.114 -2.827 -20.022 1.00 98.56 168 SER A N 1
ATOM 1201 C CA . SER A 1 168 ? 13.152 -3.668 -19.455 1.00 98.56 168 SER A CA 1
ATOM 1202 C C . SER A 1 168 ? 12.808 -5.156 -19.557 1.00 98.56 168 SER A C 1
ATOM 1204 O O . SER A 1 168 ? 11.665 -5.580 -19.820 1.00 98.56 168 SER A O 1
ATOM 1206 N N . VAL A 1 169 ? 13.824 -5.986 -19.321 1.00 98.25 169 VAL A N 1
ATOM 1207 C CA . VAL A 1 169 ? 13.596 -7.402 -19.027 1.00 98.25 169 VAL A CA 1
ATOM 1208 C C . VAL A 1 169 ? 12.724 -7.526 -17.773 1.00 98.25 169 VAL A C 1
ATOM 1210 O O . VAL A 1 169 ? 12.784 -6.702 -16.861 1.00 98.25 169 VAL A O 1
ATOM 1213 N N . VAL A 1 170 ? 11.878 -8.554 -17.737 1.00 98.38 170 VAL A N 1
ATOM 1214 C CA . VAL A 1 170 ? 10.967 -8.764 -16.606 1.00 98.38 170 VAL A CA 1
ATOM 1215 C C . VAL A 1 170 ? 11.738 -9.128 -15.337 1.00 98.38 170 VAL A C 1
ATOM 1217 O O . VAL A 1 170 ? 12.754 -9.821 -15.402 1.00 98.38 170 VAL A O 1
ATOM 1220 N N . SER A 1 171 ? 11.250 -8.672 -14.184 1.00 98.75 171 SER A N 1
ATOM 1221 C CA . SER A 1 171 ? 11.804 -9.036 -12.881 1.00 98.75 171 SER A CA 1
ATOM 1222 C C . SER A 1 171 ? 11.756 -10.549 -12.637 1.00 98.75 171 SER A C 1
ATOM 1224 O O . SER A 1 171 ? 10.932 -11.273 -13.208 1.00 98.75 171 SER A O 1
ATOM 1226 N N . ALA A 1 172 ? 12.564 -11.020 -11.682 1.00 97.88 172 ALA A N 1
ATOM 1227 C CA . ALA A 1 172 ? 12.280 -12.294 -11.028 1.00 97.88 172 ALA A CA 1
ATOM 1228 C C . ALA A 1 172 ? 10.864 -12.257 -10.423 1.00 97.88 172 ALA A C 1
ATOM 1230 O O . ALA A 1 172 ? 10.412 -11.210 -9.946 1.00 97.88 172 ALA A O 1
ATOM 1231 N N . SER A 1 173 ? 10.156 -13.387 -10.478 1.00 97.25 173 SER A N 1
ATOM 1232 C CA . SER A 1 173 ? 8.810 -13.491 -9.907 1.00 97.25 173 SER A CA 1
ATOM 1233 C C . SER A 1 173 ? 8.885 -13.690 -8.397 1.00 97.25 173 SER A C 1
ATOM 1235 O O . SER A 1 173 ? 9.795 -14.353 -7.902 1.00 97.25 173 SER A O 1
ATOM 1237 N N . ARG A 1 174 ? 7.908 -13.143 -7.676 1.00 98.38 174 ARG A N 1
ATOM 1238 C CA . ARG A 1 174 ? 7.661 -13.434 -6.259 1.00 98.38 174 ARG A CA 1
ATOM 1239 C C . ARG A 1 174 ? 6.258 -13.973 -6.068 1.00 98.38 174 ARG A C 1
ATOM 1241 O O . ARG A 1 174 ? 5.397 -13.771 -6.920 1.00 98.38 174 ARG A O 1
ATOM 1248 N N . SER A 1 175 ? 6.026 -14.617 -4.935 1.00 98.69 175 SER A N 1
ATOM 1249 C CA . SER A 1 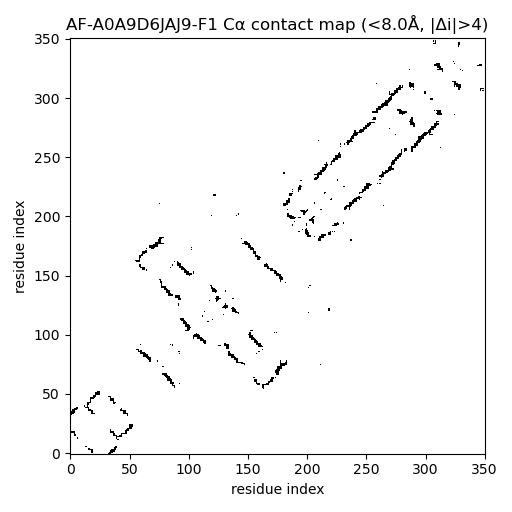175 ? 4.732 -15.177 -4.558 1.00 98.69 175 SER A CA 1
ATOM 1250 C C . SER A 1 175 ? 4.196 -14.594 -3.255 1.00 98.69 175 SER A C 1
ATOM 1252 O O . SER A 1 175 ? 4.956 -14.143 -2.399 1.00 98.69 175 SER A O 1
ATOM 1254 N N . PHE A 1 176 ? 2.875 -14.611 -3.101 1.00 98.75 176 PHE A N 1
ATOM 1255 C CA . PHE A 1 176 ? 2.199 -14.358 -1.830 1.00 98.75 176 PHE A CA 1
ATOM 1256 C C . PHE A 1 176 ? 0.865 -15.107 -1.773 1.00 98.75 176 PHE A C 1
ATOM 1258 O O . PHE A 1 176 ? 0.280 -15.429 -2.804 1.00 98.75 176 PHE A O 1
ATOM 1265 N N . THR A 1 177 ? 0.362 -15.354 -0.565 1.00 98.69 177 THR A N 1
ATOM 1266 C CA . THR A 1 177 ? -0.969 -15.922 -0.319 1.00 98.69 177 THR A CA 1
ATOM 1267 C C . THR A 1 177 ? -1.880 -14.861 0.285 1.00 98.69 177 THR A C 1
ATOM 1269 O O . THR A 1 177 ? -1.519 -14.211 1.268 1.00 98.69 177 THR A O 1
ATOM 1272 N N . THR A 1 178 ? -3.054 -14.660 -0.307 1.00 98.38 178 THR A N 1
ATOM 1273 C CA . THR A 1 178 ? -4.046 -13.678 0.152 1.00 98.38 178 THR A CA 1
ATOM 1274 C C . THR A 1 178 ? -4.747 -14.118 1.434 1.00 98.38 178 THR A C 1
ATOM 1276 O O . THR A 1 178 ? -4.970 -15.304 1.681 1.00 98.38 178 THR A O 1
ATOM 1279 N N . GLY A 1 179 ? -5.141 -13.134 2.242 1.00 95.62 179 GLY A N 1
ATOM 1280 C CA . GLY A 1 179 ? -5.987 -13.344 3.415 1.00 95.62 179 GLY A CA 1
ATOM 1281 C C . GLY A 1 179 ? -7.468 -13.182 3.089 1.00 95.62 179 GLY A C 1
ATOM 1282 O O . GLY A 1 179 ? -7.898 -13.459 1.974 1.00 95.62 179 GLY A O 1
ATOM 1283 N N . SER A 1 180 ? -8.251 -12.712 4.061 1.00 91.62 180 SER A N 1
ATOM 1284 C CA . SER A 1 180 ? -9.709 -12.542 3.931 1.00 91.62 180 SER A CA 1
ATOM 1285 C C . SER A 1 180 ? -10.210 -11.127 4.238 1.00 91.62 180 SER A C 1
ATOM 1287 O O . SER A 1 180 ? -11.418 -10.899 4.262 1.00 91.62 180 SER A O 1
ATOM 1289 N N . GLY A 1 181 ? -9.322 -10.184 4.559 1.00 92.81 181 GLY A N 1
ATOM 1290 C CA . GLY A 1 181 ? -9.680 -8.780 4.756 1.00 92.81 181 GLY A CA 1
ATOM 1291 C C . GLY A 1 181 ? -9.608 -7.977 3.470 1.00 92.81 181 GLY A C 1
ATOM 1292 O O . GLY A 1 181 ? -8.752 -8.233 2.633 1.00 92.81 181 GLY A O 1
ATOM 1293 N N . VAL A 1 182 ? -10.471 -6.978 3.326 1.00 95.88 182 VAL A N 1
ATOM 1294 C CA . VAL A 1 182 ? -10.311 -5.960 2.284 1.00 95.88 182 VAL A CA 1
ATOM 1295 C C . VAL A 1 182 ? -9.697 -4.737 2.944 1.00 95.88 182 VAL A C 1
ATOM 1297 O O . VAL A 1 182 ? -10.342 -4.088 3.764 1.00 95.88 182 VAL A O 1
ATOM 1300 N N . ALA A 1 183 ? -8.438 -4.455 2.634 1.00 96.12 183 ALA A N 1
ATOM 1301 C CA . ALA A 1 183 ? -7.719 -3.316 3.175 1.00 96.12 183 ALA A CA 1
ATOM 1302 C C . ALA A 1 183 ? -8.235 -1.995 2.588 1.00 96.12 183 ALA A C 1
ATOM 1304 O O . ALA A 1 183 ? -8.459 -1.880 1.380 1.00 96.12 183 ALA A O 1
ATOM 1305 N N . ASN A 1 184 ? -8.367 -0.985 3.442 1.00 96.44 184 ASN A N 1
ATOM 1306 C CA . ASN A 1 184 ? -8.568 0.398 3.050 1.00 96.44 184 ASN A CA 1
ATOM 1307 C C . ASN A 1 184 ? -7.503 1.259 3.739 1.00 96.44 184 ASN A C 1
ATOM 1309 O O . ASN A 1 184 ? -7.479 1.391 4.965 1.00 96.44 184 ASN A O 1
ATOM 1313 N N . TYR A 1 185 ? -6.574 1.772 2.937 1.00 96.75 185 TYR A N 1
ATOM 1314 C CA . TYR A 1 185 ? -5.405 2.501 3.404 1.00 96.75 185 TYR A CA 1
ATOM 1315 C C . TYR A 1 185 ? -5.682 3.993 3.541 1.00 96.75 185 TYR A C 1
ATOM 1317 O O . TYR A 1 185 ? -6.271 4.600 2.642 1.00 96.75 185 TYR A O 1
ATOM 1325 N N . TRP A 1 186 ? -5.194 4.5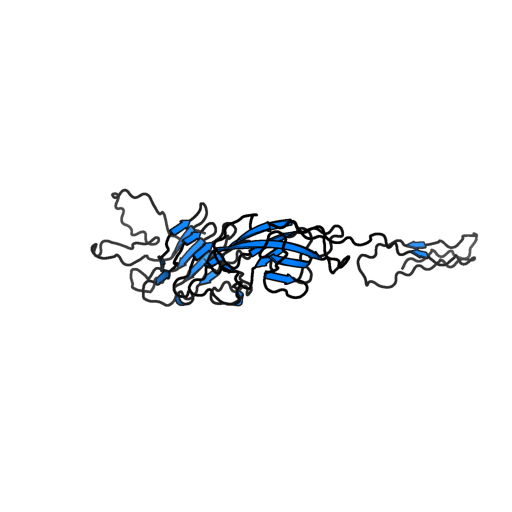76 4.632 1.00 97.62 186 TRP A N 1
ATOM 1326 C CA . TRP A 1 186 ? -5.168 6.018 4.838 1.00 97.62 186 TRP A CA 1
ATOM 1327 C C . TRP A 1 186 ? -4.116 6.683 3.944 1.00 97.62 186 TRP A C 1
ATOM 1329 O O . TRP A 1 186 ? -2.936 6.334 3.987 1.00 97.62 186 TRP A O 1
ATOM 1339 N N . LEU A 1 187 ? -4.558 7.650 3.143 1.00 95.94 187 LEU A N 1
ATOM 1340 C CA . LEU A 1 187 ? -3.743 8.425 2.206 1.00 95.94 187 LEU A CA 1
ATOM 1341 C C . LEU A 1 187 ? -3.656 9.904 2.600 1.00 95.94 187 LEU A C 1
ATOM 1343 O O . LEU A 1 187 ? -2.633 10.540 2.365 1.00 95.94 187 LEU A O 1
ATOM 1347 N N . ASN A 1 188 ? -4.724 10.456 3.185 1.00 96.75 188 ASN A N 1
ATOM 1348 C CA . ASN A 1 188 ? -4.902 11.901 3.367 1.00 96.75 188 ASN A CA 1
ATOM 1349 C C . ASN A 1 188 ? -4.710 12.717 2.068 1.00 96.75 188 ASN A C 1
ATOM 1351 O O . ASN A 1 188 ? -4.096 13.782 2.084 1.00 96.75 188 ASN A O 1
ATOM 1355 N N . ALA A 1 189 ? -5.176 12.212 0.920 1.00 93.62 189 ALA A N 1
ATOM 1356 C CA . ALA A 1 189 ? -4.914 12.858 -0.366 1.00 93.62 189 ALA A CA 1
ATOM 1357 C C . ALA A 1 189 ? -5.579 14.242 -0.514 1.00 93.62 189 ALA A C 1
ATOM 1359 O O . ALA A 1 189 ? -5.090 15.054 -1.294 1.00 93.62 189 ALA A O 1
ATOM 1360 N N . SER A 1 190 ? -6.665 14.539 0.218 1.00 95.44 190 SER A N 1
ATOM 1361 C CA . SER A 1 190 ? -7.253 15.890 0.244 1.00 95.44 190 SER A CA 1
ATOM 1362 C C . SER A 1 190 ? -6.503 16.850 1.173 1.00 95.44 190 SER A C 1
ATOM 1364 O O . SER A 1 190 ? -6.671 18.062 1.058 1.00 95.44 190 SER A O 1
ATOM 1366 N N . GLY A 1 191 ? -5.690 16.326 2.096 1.00 96.31 191 GLY A N 1
ATOM 1367 C CA . GLY A 1 191 ? -4.958 17.105 3.092 1.00 96.31 191 GLY A CA 1
ATOM 1368 C C . GLY A 1 191 ? -5.788 17.560 4.297 1.00 96.31 191 GLY A C 1
ATOM 1369 O O . GLY A 1 191 ? -5.220 18.152 5.212 1.00 96.31 191 GLY A O 1
ATOM 1370 N N . ASP A 1 192 ? -7.096 17.286 4.333 1.00 95.81 192 ASP A N 1
ATOM 1371 C CA . ASP A 1 192 ? -7.994 17.769 5.395 1.00 95.81 192 ASP A CA 1
ATOM 1372 C C . ASP A 1 192 ? -7.877 16.986 6.721 1.00 95.81 192 ASP A C 1
ATOM 1374 O O . ASP A 1 192 ? -8.350 17.453 7.756 1.00 95.81 192 ASP A O 1
ATOM 1378 N N . GLY A 1 193 ? -7.229 15.815 6.718 1.00 96.25 193 GLY A N 1
ATOM 1379 C CA . GLY A 1 193 ? -7.074 14.970 7.900 1.00 96.25 193 GLY A CA 1
ATOM 1380 C C . GLY A 1 193 ? -8.368 14.296 8.364 1.00 96.25 193 GLY A C 1
ATOM 1381 O O . GLY A 1 193 ? -8.418 13.800 9.491 1.00 96.25 193 GLY A O 1
ATOM 1382 N N . LEU A 1 194 ? -9.419 14.270 7.540 1.00 94.81 194 LEU A N 1
ATOM 1383 C CA . LEU A 1 194 ? -10.744 13.784 7.919 1.00 94.81 194 LEU A CA 1
ATOM 1384 C C . LEU A 1 194 ? -10.987 12.349 7.452 1.00 94.81 194 LEU A C 1
ATOM 1386 O O . LEU A 1 194 ? -10.843 12.011 6.275 1.00 94.81 194 LEU A O 1
ATOM 1390 N N . TRP A 1 195 ? -11.438 11.501 8.376 1.00 94.44 195 TRP A N 1
ATOM 1391 C CA . TRP A 1 195 ? -11.823 10.117 8.098 1.00 94.44 195 TRP A CA 1
ATOM 1392 C C . TRP A 1 195 ? -13.010 10.026 7.135 1.00 94.44 195 TRP A C 1
ATOM 1394 O O . TRP A 1 195 ? -13.081 9.109 6.322 1.00 94.44 195 TRP A O 1
ATOM 1404 N N . ALA A 1 196 ? -13.965 10.953 7.212 1.00 93.06 196 ALA A N 1
ATOM 1405 C CA . ALA A 1 196 ? -15.171 10.896 6.390 1.00 93.06 196 ALA A CA 1
ATOM 1406 C C . ALA A 1 196 ? -14.907 11.202 4.902 1.00 93.06 196 ALA A C 1
ATOM 1408 O O . ALA A 1 196 ? -15.677 10.764 4.043 1.00 93.06 196 ALA A O 1
ATOM 1409 N N . THR A 1 197 ? -13.819 11.912 4.582 1.00 95.12 197 THR A N 1
ATOM 1410 C CA . THR A 1 197 ? -13.481 12.304 3.211 1.00 95.12 197 THR A CA 1
ATOM 1411 C C . THR A 1 197 ? -13.014 11.095 2.402 1.00 95.12 197 THR A C 1
ATOM 1413 O O . THR A 1 197 ? -11.928 10.561 2.618 1.00 95.12 197 THR A O 1
ATOM 1416 N N . GLY A 1 198 ? -13.813 10.675 1.414 1.00 95.12 198 GLY A N 1
ATOM 1417 C CA . GLY A 1 198 ? -13.528 9.490 0.594 1.00 95.12 198 GLY A CA 1
ATOM 1418 C C . GLY A 1 198 ? -12.176 9.529 -0.128 1.00 95.12 198 GLY A C 1
ATOM 1419 O O . GLY A 1 198 ? -11.492 8.510 -0.185 1.00 95.12 198 GLY A O 1
ATOM 1420 N N . SER A 1 199 ? -11.741 10.704 -0.593 1.00 95.12 199 SER A N 1
ATOM 1421 C CA . SER A 1 199 ? -10.439 10.881 -1.256 1.00 95.12 199 SER A CA 1
ATOM 1422 C C . SER A 1 199 ? -9.238 10.583 -0.354 1.00 95.12 199 SER A C 1
ATOM 1424 O O . SER A 1 199 ? -8.153 10.323 -0.862 1.00 95.12 199 SER A O 1
ATOM 1426 N N . ASN A 1 200 ? -9.405 10.574 0.971 1.00 96.56 200 ASN A N 1
ATOM 1427 C CA . ASN A 1 200 ? -8.330 10.216 1.897 1.00 96.56 200 ASN A CA 1
ATOM 1428 C C . ASN A 1 200 ? -8.112 8.716 2.039 1.00 96.56 200 ASN A C 1
ATOM 1430 O O . ASN A 1 200 ? -7.222 8.302 2.779 1.00 96.56 200 ASN A O 1
ATOM 1434 N N . TRP A 1 201 ? -8.894 7.909 1.334 1.00 96.50 201 TRP A N 1
ATOM 1435 C CA . TRP A 1 201 ? -8.870 6.466 1.433 1.00 96.50 201 TRP A CA 1
ATOM 1436 C C . TRP A 1 201 ? -8.543 5.845 0.090 1.00 96.50 201 TRP A C 1
ATOM 1438 O O . TRP A 1 201 ? -9.063 6.247 -0.948 1.00 96.50 201 TRP A O 1
ATOM 1448 N N . SER A 1 202 ? -7.712 4.807 0.112 1.00 95.25 202 SER A N 1
ATOM 1449 C CA . SER A 1 202 ? -7.262 4.103 -1.098 1.00 95.25 202 SER A CA 1
ATOM 1450 C C . SER A 1 202 ? -8.372 3.556 -1.988 1.00 95.25 202 SER A C 1
ATOM 1452 O O . SER A 1 202 ? -8.139 3.300 -3.165 1.00 95.25 202 SER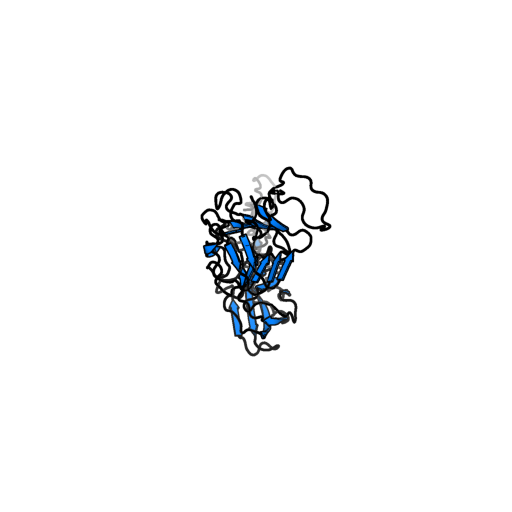 A O 1
ATOM 1454 N N . ARG A 1 203 ? -9.574 3.370 -1.437 1.00 93.50 203 ARG A N 1
ATOM 1455 C CA . ARG A 1 203 ? -10.746 2.886 -2.168 1.00 93.50 203 ARG A CA 1
ATOM 1456 C C . ARG A 1 203 ? -11.684 4.006 -2.629 1.00 93.50 203 ARG A C 1
ATOM 1458 O O . ARG A 1 203 ? -12.775 3.715 -3.109 1.00 93.50 203 ARG A O 1
ATOM 1465 N N . GLY A 1 204 ? -11.290 5.270 -2.461 1.00 93.50 204 GLY A N 1
ATOM 1466 C CA . GLY A 1 204 ? -12.084 6.448 -2.827 1.00 93.50 204 GLY A CA 1
ATOM 1467 C C . GLY A 1 204 ? -13.311 6.685 -1.940 1.00 93.50 204 GLY A C 1
ATOM 1468 O O . GLY A 1 204 ? -14.137 7.542 -2.245 1.00 93.50 204 GLY A O 1
ATOM 1469 N N . ALA A 1 205 ? -13.447 5.931 -0.848 1.00 93.88 205 ALA A N 1
ATOM 1470 C CA . ALA A 1 205 ? -14.543 6.022 0.102 1.00 93.88 205 ALA A CA 1
ATOM 1471 C C . ALA A 1 205 ? -14.043 5.717 1.516 1.00 93.88 205 ALA A C 1
ATOM 1473 O O . ALA A 1 205 ? -13.133 4.898 1.696 1.00 93.88 205 ALA A O 1
ATOM 1474 N N . LYS A 1 206 ? -14.678 6.348 2.513 1.00 93.50 206 LYS A N 1
ATOM 1475 C CA . LYS A 1 206 ? -14.428 6.039 3.924 1.00 93.50 206 LYS A CA 1
ATOM 1476 C C . LYS A 1 206 ? -14.636 4.540 4.198 1.00 93.50 206 LYS A C 1
ATOM 1478 O O . LYS A 1 206 ? -15.488 3.937 3.533 1.00 93.50 206 LYS A O 1
ATOM 1483 N N . PRO A 1 207 ? -13.901 3.944 5.154 1.00 94.69 207 PRO A N 1
ATOM 1484 C CA . PRO A 1 207 ? -13.984 2.523 5.450 1.00 94.69 207 PRO A CA 1
ATOM 1485 C C . PRO A 1 207 ? -15.414 2.044 5.674 1.00 94.69 207 PRO A C 1
ATOM 1487 O O . PRO A 1 207 ? -16.205 2.773 6.268 1.00 94.69 207 PRO A O 1
ATOM 1490 N N . GLN A 1 208 ? -15.727 0.841 5.191 1.00 93.56 208 GLN A N 1
ATOM 1491 C CA . GLN A 1 208 ? -17.024 0.167 5.337 1.00 93.56 208 GLN A CA 1
ATOM 1492 C C . GLN A 1 208 ? -16.959 -1.006 6.327 1.00 93.56 208 GLN A C 1
ATOM 1494 O O . GLN A 1 208 ? -15.882 -1.454 6.726 1.00 93.56 208 GLN A O 1
ATOM 1499 N N . ALA A 1 209 ? -18.129 -1.508 6.734 1.00 93.38 209 ALA A N 1
ATOM 1500 C CA . ALA A 1 209 ? -18.229 -2.670 7.615 1.00 93.38 209 ALA A CA 1
ATOM 1501 C C . ALA A 1 209 ? -17.473 -3.875 7.031 1.00 93.38 209 ALA A C 1
ATOM 1503 O O . ALA A 1 209 ? -17.578 -4.160 5.837 1.00 93.38 209 ALA A O 1
ATOM 1504 N N . GLY A 1 210 ? -16.713 -4.583 7.868 1.00 93.25 210 GLY A N 1
ATOM 1505 C CA . GLY A 1 210 ? -15.895 -5.723 7.440 1.00 93.25 210 GLY A CA 1
ATOM 1506 C C . GLY A 1 210 ? -14.607 -5.377 6.673 1.00 93.25 210 GLY A C 1
ATOM 1507 O O . GLY A 1 210 ? -13.891 -6.290 6.257 1.00 93.25 210 GLY A O 1
ATOM 1508 N N . GLU A 1 211 ? -14.262 -4.098 6.499 1.00 95.69 211 GLU A N 1
ATOM 1509 C CA . GLU A 1 211 ? -12.967 -3.695 5.935 1.00 95.69 211 GLU A CA 1
ATOM 1510 C C . GLU A 1 211 ? -11.866 -3.658 7.001 1.00 95.69 211 GLU A C 1
ATOM 1512 O O . GLU A 1 211 ? -12.108 -3.419 8.186 1.00 95.69 211 GLU A O 1
ATOM 1517 N N . SER A 1 212 ? -10.629 -3.893 6.571 1.00 96.06 212 SER A N 1
ATOM 1518 C CA . SER A 1 212 ? -9.434 -3.702 7.389 1.00 96.06 212 SER A CA 1
ATOM 1519 C C . SER A 1 212 ? -8.897 -2.293 7.170 1.00 96.06 212 SER A C 1
ATOM 1521 O O . SER A 1 212 ? -8.423 -1.966 6.085 1.00 96.06 212 SER A O 1
ATOM 1523 N N . VAL A 1 213 ? -8.944 -1.456 8.198 1.00 96.94 213 VAL A N 1
ATOM 1524 C CA . VAL A 1 213 ? -8.397 -0.100 8.147 1.00 96.94 213 VAL A CA 1
ATOM 1525 C C . VAL A 1 213 ? -6.905 -0.142 8.426 1.00 96.94 213 VAL A C 1
ATOM 1527 O O . VAL A 1 213 ? -6.477 -0.708 9.434 1.00 96.94 213 VAL A O 1
ATOM 1530 N N . VAL A 1 214 ? -6.113 0.476 7.548 1.00 97.06 214 VAL A N 1
ATOM 1531 C CA . VAL A 1 214 ? -4.652 0.461 7.657 1.00 97.06 214 VAL A CA 1
ATOM 1532 C C . VAL A 1 214 ? -4.078 1.869 7.527 1.00 97.06 214 VAL A C 1
ATOM 1534 O O . VAL A 1 214 ? -4.242 2.535 6.508 1.00 97.06 214 VAL A O 1
ATOM 1537 N N . PHE A 1 215 ? -3.338 2.293 8.545 1.00 97.69 215 PHE A N 1
ATOM 1538 C CA . PHE A 1 215 ? -2.490 3.479 8.524 1.00 97.69 215 PHE A CA 1
ATOM 1539 C C . PHE A 1 215 ? -1.057 3.030 8.281 1.00 97.69 215 PHE A C 1
ATOM 1541 O O . PHE A 1 215 ? -0.454 2.389 9.138 1.00 97.69 215 PHE A O 1
ATOM 1548 N N . ALA A 1 216 ? -0.527 3.331 7.098 1.00 95.06 216 ALA A N 1
ATOM 1549 C CA . ALA A 1 216 ? 0.805 2.916 6.685 1.00 95.06 216 ALA A CA 1
ATOM 1550 C C . ALA A 1 216 ? 1.671 4.145 6.398 1.00 95.06 216 ALA A C 1
ATOM 1552 O O . ALA A 1 216 ? 1.393 4.898 5.465 1.00 95.06 216 ALA A O 1
ATOM 1553 N N . GLY A 1 217 ? 2.743 4.335 7.173 1.00 93.69 217 GLY A N 1
ATOM 1554 C CA . GLY A 1 217 ? 3.574 5.544 7.088 1.00 93.69 217 GLY A CA 1
ATOM 1555 C C . GLY A 1 217 ? 4.304 5.744 5.759 1.00 93.69 217 GLY A C 1
ATOM 1556 O O . GLY A 1 217 ? 4.689 6.864 5.439 1.00 93.69 217 GLY A O 1
ATOM 1557 N N . PHE A 1 218 ? 4.457 4.687 4.953 1.00 90.19 218 PHE A N 1
ATOM 1558 C CA . PHE A 1 218 ? 4.979 4.804 3.587 1.00 90.19 218 PHE A CA 1
ATOM 1559 C C . PHE A 1 218 ? 3.969 5.414 2.598 1.00 90.19 218 PHE A C 1
ATOM 1561 O O . PHE A 1 218 ? 4.366 5.786 1.498 1.00 90.19 218 PHE A O 1
ATOM 1568 N N . LEU A 1 219 ? 2.682 5.495 2.960 1.00 93.81 219 LEU A N 1
ATOM 1569 C CA . LEU A 1 219 ? 1.648 6.208 2.201 1.00 93.81 219 LEU A CA 1
ATOM 1570 C C . LEU A 1 219 ? 1.408 7.594 2.790 1.00 93.81 219 LEU A C 1
ATOM 1572 O O . LEU A 1 219 ? 1.391 8.578 2.060 1.00 93.81 219 LEU A O 1
ATOM 1576 N N . SER A 1 220 ? 1.205 7.671 4.107 1.00 95.12 220 SER A N 1
ATOM 1577 C CA . SER A 1 220 ? 0.939 8.931 4.793 1.00 95.12 220 SER A CA 1
ATOM 1578 C C . SER A 1 220 ? 1.210 8.818 6.287 1.00 95.12 220 SER A C 1
ATOM 1580 O O . SER A 1 220 ? 0.828 7.837 6.919 1.00 95.12 220 SER A O 1
ATOM 1582 N N . ASN A 1 221 ? 1.819 9.859 6.856 1.00 96.25 221 ASN A N 1
ATOM 1583 C CA . ASN A 1 221 ? 1.943 10.065 8.304 1.00 96.25 221 ASN A CA 1
ATOM 1584 C C . ASN A 1 221 ? 1.018 11.176 8.813 1.00 96.25 221 ASN A C 1
ATOM 1586 O O . ASN A 1 221 ? 1.123 11.596 9.964 1.00 96.25 221 ASN A O 1
ATOM 1590 N N . ALA A 1 222 ? 0.133 11.686 7.956 1.00 97.62 222 ALA A N 1
ATOM 1591 C CA . ALA A 1 222 ? -0.799 12.718 8.362 1.00 97.62 222 ALA A CA 1
ATOM 1592 C C . ALA A 1 222 ? -1.785 12.170 9.392 1.00 97.62 222 ALA A C 1
ATOM 1594 O O . ALA A 1 222 ? -2.293 11.056 9.243 1.00 97.62 222 ALA A O 1
ATOM 1595 N N . ASN A 1 223 ? -2.080 12.990 10.397 1.00 97.56 223 ASN A N 1
ATOM 1596 C CA . ASN A 1 223 ? -3.104 12.682 11.382 1.00 97.56 223 ASN A CA 1
ATOM 1597 C C . ASN A 1 223 ? -4.450 12.436 10.698 1.00 97.56 223 ASN A C 1
ATOM 1599 O O . ASN A 1 223 ? -4.782 13.076 9.699 1.00 97.56 223 ASN A O 1
ATOM 1603 N N . ALA A 1 224 ? -5.233 11.546 11.292 1.00 96.94 224 ALA A N 1
ATOM 1604 C CA . ALA A 1 224 ? -6.593 11.273 10.873 1.00 96.94 224 ALA A CA 1
ATOM 1605 C C . ALA A 1 224 ? -7.545 11.534 12.025 1.00 96.94 224 ALA A C 1
ATOM 1607 O O . ALA A 1 224 ? -7.280 11.150 13.164 1.00 96.94 224 ALA A O 1
ATOM 1608 N N . THR A 1 225 ? -8.669 12.158 11.718 1.00 94.75 225 THR A N 1
ATOM 1609 C CA . THR A 1 225 ? -9.699 12.472 12.693 1.00 94.75 225 THR A CA 1
ATOM 1610 C C . THR A 1 225 ? -11.023 11.874 12.256 1.00 94.75 225 THR A C 1
ATOM 1612 O O . THR A 1 225 ? -11.515 12.140 11.161 1.00 94.75 225 THR A O 1
ATOM 1615 N N . VAL A 1 226 ? -11.605 11.063 13.129 1.00 90.31 226 VAL A N 1
ATOM 1616 C CA . VAL A 1 226 ? -13.008 10.664 13.071 1.00 90.31 226 VAL A CA 1
ATOM 1617 C C . VAL A 1 226 ? -13.778 11.704 13.869 1.00 90.31 226 VAL A C 1
ATOM 1619 O O . VAL A 1 226 ? -13.762 11.647 15.095 1.00 90.31 226 VAL A O 1
ATOM 1622 N N . ASP A 1 227 ? -14.395 12.677 13.203 1.00 74.25 227 ASP A N 1
ATOM 1623 C CA . ASP A 1 227 ? -15.112 13.754 13.901 1.00 74.25 227 ASP A CA 1
ATOM 1624 C C . ASP A 1 227 ? -16.423 13.259 14.532 1.00 74.25 227 ASP A C 1
ATOM 1626 O O . ASP A 1 227 ? -16.761 13.644 15.652 1.00 74.25 227 ASP A O 1
ATOM 1630 N N . VAL A 1 228 ? -17.124 12.334 13.866 1.00 75.50 228 VAL A N 1
ATOM 1631 C CA . VAL A 1 228 ? -18.331 11.688 14.391 1.00 75.50 228 VAL A CA 1
ATOM 1632 C C . VAL A 1 228 ? -18.107 10.183 14.428 1.00 75.50 228 VAL A C 1
ATOM 1634 O O . VAL A 1 228 ? -17.896 9.566 13.393 1.00 75.50 228 VAL A O 1
ATOM 1637 N N . LEU A 1 229 ? -18.199 9.542 15.599 1.00 73.56 229 LEU A N 1
ATOM 1638 C CA . LEU A 1 229 ? -17.967 8.090 15.700 1.00 73.56 229 LEU A CA 1
ATOM 1639 C C . LEU A 1 229 ? -18.914 7.255 14.809 1.00 73.56 229 LEU A C 1
ATOM 1641 O O . LEU A 1 229 ? -18.534 6.178 14.366 1.00 73.56 229 LEU A O 1
ATOM 1645 N N . ASN A 1 230 ? -20.103 7.774 14.479 1.00 74.69 230 ASN A N 1
ATOM 1646 C CA . ASN A 1 230 ? -21.023 7.160 13.509 1.00 74.69 230 ASN A CA 1
ATOM 1647 C C . ASN A 1 230 ? -20.465 7.119 12.073 1.00 74.69 230 ASN A C 1
ATOM 1649 O O . ASN A 1 230 ? -21.015 6.417 11.225 1.00 74.69 230 ASN A O 1
ATOM 1653 N N . ASP A 1 231 ? -19.385 7.849 11.778 1.00 78.69 231 ASP A N 1
ATOM 1654 C CA . ASP A 1 231 ? -18.657 7.717 10.519 1.00 78.69 231 ASP A CA 1
ATOM 1655 C C . ASP A 1 231 ? -17.864 6.419 10.422 1.00 78.69 231 ASP A C 1
ATOM 1657 O O . ASP A 1 231 ? -17.517 6.027 9.305 1.00 78.69 231 ASP A O 1
ATOM 1661 N N . VAL A 1 232 ? -17.609 5.750 11.551 1.00 81.75 232 VAL A N 1
ATOM 1662 C CA . VAL A 1 232 ? -17.089 4.387 11.577 1.00 81.75 232 VAL A CA 1
ATOM 1663 C C . VAL A 1 232 ? -18.278 3.430 11.470 1.00 81.75 232 VAL A C 1
ATOM 1665 O O . VAL A 1 232 ? -19.084 3.345 12.399 1.00 81.75 232 VAL A O 1
ATOM 1668 N N . PRO A 1 233 ? -18.433 2.713 10.348 1.00 78.50 233 PRO A N 1
ATOM 1669 C CA . PRO A 1 233 ? -19.530 1.770 10.202 1.00 78.50 233 PRO A CA 1
ATOM 1670 C C 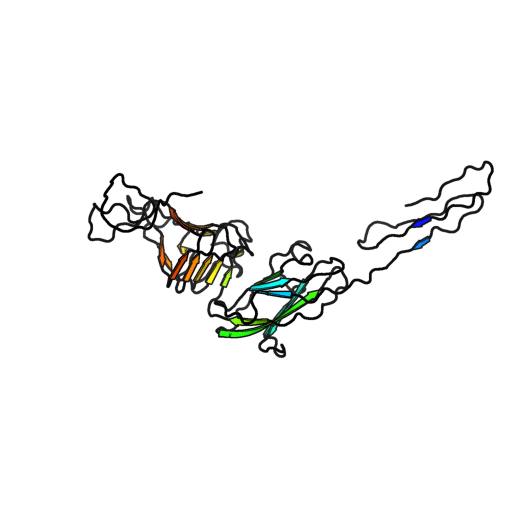. PRO A 1 233 ? -19.391 0.592 11.171 1.00 78.50 233 PRO A C 1
ATOM 1672 O O . PRO A 1 233 ? -18.310 0.315 11.694 1.00 78.50 233 PRO A O 1
ATOM 1675 N N . GLY A 1 234 ? -20.510 -0.110 11.396 1.00 72.12 234 GLY A N 1
ATOM 1676 C CA . GLY A 1 234 ? -20.558 -1.344 12.192 1.00 72.12 234 GLY A CA 1
ATOM 1677 C C . GLY A 1 234 ? -19.503 -2.366 11.753 1.00 72.12 234 GLY A C 1
ATOM 1678 O O . GLY A 1 234 ? -18.964 -2.253 10.657 1.00 72.12 234 GLY A O 1
ATOM 1679 N N . PRO A 1 235 ? -19.179 -3.336 12.621 1.00 90.44 235 PRO A N 1
ATOM 1680 C CA . PRO A 1 235 ? -17.797 -3.605 12.999 1.00 90.44 235 PRO A CA 1
ATOM 1681 C C . PRO A 1 235 ? -16.822 -3.651 11.813 1.00 90.44 235 PRO A C 1
ATOM 1683 O O . PRO A 1 235 ? -17.026 -4.369 10.827 1.00 90.44 235 PRO A O 1
ATOM 1686 N N . LEU A 1 236 ? -15.725 -2.905 11.941 1.00 94.50 236 LEU A N 1
ATOM 1687 C CA . LEU A 1 236 ? -14.578 -3.055 11.049 1.00 94.50 236 LEU A CA 1
ATOM 1688 C C . LEU A 1 236 ? -14.002 -4.464 11.215 1.00 94.50 236 LEU A C 1
ATOM 1690 O O . LEU A 1 236 ? -14.142 -5.084 12.268 1.00 94.50 236 LEU A O 1
ATOM 1694 N N . LYS A 1 237 ? -13.303 -4.973 10.203 1.00 95.19 237 LYS A N 1
ATOM 1695 C CA . LYS A 1 237 ? -12.612 -6.255 10.347 1.00 95.19 237 LYS A CA 1
ATOM 1696 C C . LYS A 1 237 ? -11.370 -6.120 11.212 1.00 95.19 237 LYS A C 1
ATOM 1698 O O . LYS A 1 237 ? -11.197 -6.877 12.151 1.00 95.19 237 LYS A O 1
ATOM 1703 N N . ALA A 1 238 ? -10.514 -5.151 10.906 1.00 95.81 238 ALA A N 1
ATOM 1704 C CA . ALA A 1 238 ? -9.282 -4.893 11.651 1.00 95.81 238 ALA A CA 1
ATOM 1705 C C . ALA A 1 238 ? -8.957 -3.396 11.637 1.00 95.81 238 ALA A C 1
ATOM 1707 O O . ALA A 1 238 ? -9.347 -2.693 10.703 1.00 95.81 238 ALA A O 1
ATOM 1708 N N . LEU A 1 239 ? -8.193 -2.930 12.625 1.00 96.31 239 LEU A N 1
ATOM 1709 C CA . LEU A 1 239 ? -7.579 -1.601 12.624 1.00 96.31 239 LEU A CA 1
ATOM 1710 C C . LEU A 1 239 ? -6.082 -1.755 12.874 1.00 96.31 239 LEU A C 1
ATOM 1712 O O . LEU A 1 239 ? -5.673 -2.345 13.869 1.00 96.31 239 LEU A O 1
ATOM 1716 N N . THR A 1 240 ? -5.255 -1.239 11.971 1.00 97.19 240 THR A N 1
ATOM 1717 C CA . THR A 1 240 ? -3.794 -1.320 12.082 1.00 97.19 240 THR A CA 1
ATOM 1718 C C . THR A 1 240 ? -3.164 0.054 11.902 1.00 97.19 240 THR A C 1
ATOM 1720 O O . THR A 1 240 ? -3.295 0.652 10.837 1.00 97.19 240 THR A O 1
ATOM 1723 N N . LEU A 1 241 ? -2.451 0.533 12.921 1.00 97.44 241 LEU A N 1
ATOM 1724 C CA . LEU A 1 241 ? -1.427 1.568 12.786 1.00 97.44 241 LEU A CA 1
ATOM 1725 C C . LEU A 1 241 ? -0.100 0.836 12.591 1.00 97.44 241 LEU A C 1
ATOM 1727 O O . LEU A 1 241 ? 0.452 0.280 13.540 1.00 97.44 241 LEU A O 1
ATOM 1731 N N . ASP A 1 242 ? 0.334 0.735 11.337 1.00 94.38 242 ASP A N 1
ATOM 1732 C CA . ASP A 1 242 ? 1.484 -0.073 10.934 1.00 94.38 242 ASP A CA 1
ATOM 1733 C C . ASP A 1 242 ? 2.806 0.562 11.380 1.00 94.38 242 ASP A C 1
ATOM 1735 O O . ASP A 1 242 ? 2.852 1.760 11.631 1.00 94.38 242 ASP A O 1
ATOM 1739 N N . SER A 1 243 ? 3.894 -0.211 11.437 1.00 87.25 243 SER A N 1
ATOM 1740 C CA . SER A 1 243 ? 5.153 0.159 12.110 1.00 87.25 243 SER A CA 1
ATOM 1741 C C . SER A 1 243 ? 5.899 1.376 11.541 1.00 87.25 243 SER A C 1
ATOM 1743 O O . SER A 1 243 ? 6.917 1.785 12.092 1.00 87.25 243 SER A O 1
ATOM 1745 N N . GLY A 1 244 ? 5.460 1.921 10.407 1.00 90.69 244 GLY A N 1
ATOM 1746 C CA . GLY A 1 244 ? 5.996 3.163 9.843 1.00 90.69 244 GLY A CA 1
ATOM 1747 C C . GLY A 1 244 ? 5.146 4.399 10.138 1.00 90.69 244 GLY A C 1
ATOM 1748 O O . GLY A 1 244 ? 5.598 5.505 9.862 1.00 90.69 244 GLY A O 1
ATOM 1749 N N . TYR A 1 245 ? 3.915 4.229 10.632 1.00 96.44 245 TYR A N 1
ATOM 1750 C CA . TYR A 1 245 ? 2.973 5.324 10.839 1.00 96.44 245 TYR A CA 1
ATOM 1751 C C . TYR A 1 245 ? 3.282 6.082 12.130 1.00 96.44 245 TYR A C 1
ATOM 1753 O O . TYR A 1 245 ? 3.214 5.515 13.220 1.00 96.44 245 TYR A O 1
ATOM 1761 N N . THR A 1 246 ? 3.597 7.369 12.021 1.00 96.31 246 THR A N 1
ATOM 1762 C CA . THR A 1 246 ? 3.935 8.233 13.167 1.00 96.31 246 THR A CA 1
ATOM 1763 C C . THR A 1 246 ? 2.830 9.217 13.540 1.00 96.31 246 THR A C 1
ATOM 1765 O O . THR A 1 246 ? 2.946 9.915 14.545 1.00 96.31 246 THR A O 1
ATOM 1768 N N . GLY A 1 247 ? 1.758 9.273 12.749 1.00 96.44 247 GLY A N 1
ATOM 1769 C CA . GLY A 1 247 ? 0.629 10.158 12.999 1.00 96.44 247 GLY A CA 1
ATOM 1770 C C . GLY A 1 247 ? -0.247 9.714 14.174 1.00 96.44 247 GLY A C 1
ATOM 1771 O O . GLY A 1 247 ? -0.059 8.667 14.802 1.00 96.44 247 GLY A O 1
ATOM 1772 N N . THR A 1 248 ? -1.261 10.527 14.448 1.00 96.44 248 THR A N 1
ATOM 1773 C CA . THR A 1 248 ? -2.313 10.244 15.426 1.00 96.44 248 THR A CA 1
ATOM 1774 C C . THR A 1 248 ? -3.628 9.953 14.713 1.00 96.44 248 THR A C 1
ATOM 1776 O O . THR A 1 248 ? -4.094 10.764 13.914 1.00 96.44 248 THR A O 1
ATOM 1779 N N . LEU A 1 249 ? -4.252 8.817 15.024 1.00 96.44 249 LEU A N 1
ATOM 1780 C CA . LEU A 1 249 ? -5.665 8.575 14.739 1.00 96.44 249 LEU A CA 1
ATOM 1781 C C . LEU A 1 249 ? -6.488 9.065 15.934 1.00 96.44 249 LEU A C 1
ATOM 1783 O O . LEU A 1 249 ? -6.428 8.473 17.007 1.00 96.44 249 LEU A O 1
ATOM 1787 N N . SER A 1 250 ? -7.250 10.139 15.758 1.00 93.06 250 SER A N 1
ATOM 1788 C CA . SER A 1 250 ? -8.150 10.682 16.776 1.00 93.06 250 SER A CA 1
ATOM 1789 C C . SER A 1 250 ? -9.580 10.210 16.536 1.00 93.06 250 SER A C 1
ATOM 1791 O O . SER A 1 250 ? -10.171 10.540 15.511 1.00 93.06 250 SER A O 1
ATOM 1793 N N . LEU A 1 251 ? -10.157 9.483 17.489 1.00 89.56 251 LEU A N 1
ATOM 1794 C CA . LEU A 1 251 ? -11.585 9.185 17.527 1.00 89.56 251 LEU A CA 1
ATOM 1795 C C . LEU A 1 251 ? -12.271 10.244 18.378 1.00 89.56 251 LEU A C 1
ATOM 1797 O O . LEU A 1 251 ? -12.018 10.285 19.576 1.00 89.56 251 LEU A O 1
ATOM 1801 N N . LYS A 1 252 ? -13.102 11.102 17.789 1.00 82.62 252 LYS A N 1
ATOM 1802 C CA . LYS A 1 252 ? -13.832 12.136 18.523 1.00 82.62 252 LYS A CA 1
ATOM 1803 C C . LYS A 1 252 ? -15.292 11.789 18.721 1.00 82.62 252 LYS A C 1
ATOM 1805 O O . LYS A 1 252 ? -15.908 11.008 17.988 1.00 82.62 252 LYS A O 1
ATOM 1810 N N . ARG A 1 253 ? -15.841 12.413 19.753 1.00 72.38 253 ARG A N 1
ATOM 1811 C CA . ARG A 1 253 ? -17.231 12.304 20.146 1.00 72.38 253 ARG A CA 1
ATOM 1812 C C . ARG A 1 253 ? -17.724 13.672 20.585 1.00 72.38 253 ARG A C 1
ATOM 1814 O O . ARG A 1 253 ? -17.924 13.919 21.767 1.00 72.38 253 ARG A O 1
ATOM 1821 N N . ASP A 1 254 ? -17.959 14.546 19.621 1.00 64.69 254 ASP A N 1
ATOM 1822 C CA . ASP A 1 254 ? -18.355 15.917 19.947 1.00 64.69 254 ASP A CA 1
ATOM 1823 C C . ASP A 1 254 ? -19.880 16.040 20.211 1.00 64.69 254 ASP A C 1
ATOM 1825 O O . ASP A 1 254 ? -20.318 17.003 20.833 1.00 64.69 254 ASP A O 1
ATOM 1829 N N . GLU A 1 255 ? -20.704 15.033 19.854 1.00 55.59 255 GLU A N 1
ATOM 1830 C CA . GLU A 1 255 ? -22.178 15.199 19.809 1.00 55.59 255 GLU A CA 1
ATOM 1831 C C . GLU A 1 255 ? -23.043 14.115 20.498 1.00 55.59 255 GLU A C 1
ATOM 1833 O O . GLU A 1 255 ? -24.267 14.239 20.526 1.00 55.59 255 GLU A O 1
ATOM 1838 N N . VAL A 1 256 ? -22.477 13.043 21.075 1.00 54.62 256 VAL A N 1
ATOM 1839 C CA . VAL A 1 256 ? -23.285 11.891 21.557 1.00 54.62 256 VAL A CA 1
ATOM 1840 C C . VAL A 1 256 ? -23.305 11.779 23.086 1.00 54.62 256 VAL A C 1
ATOM 1842 O O . VAL A 1 256 ? -22.261 11.805 23.732 1.00 54.62 256 VAL A O 1
ATOM 1845 N N . THR A 1 257 ? -24.502 11.605 23.661 1.00 53.72 257 THR A N 1
ATOM 1846 C CA . THR A 1 257 ? -24.763 11.535 25.114 1.00 53.72 257 THR A CA 1
ATOM 1847 C C . THR A 1 257 ? -24.555 10.153 25.754 1.00 53.72 257 THR A C 1
ATOM 1849 O O . THR A 1 257 ? -24.545 10.052 26.977 1.00 53.72 257 THR A O 1
ATOM 1852 N N . GLN A 1 258 ? -24.384 9.086 24.966 1.00 56.56 258 GLN A N 1
ATOM 1853 C CA . GLN A 1 258 ? -24.170 7.706 25.446 1.00 56.56 258 GLN A CA 1
ATOM 1854 C C . GLN A 1 258 ? -22.753 7.216 25.153 1.00 56.56 258 GLN A C 1
ATOM 1856 O O . GLN A 1 258 ? -22.142 7.723 24.225 1.00 56.56 258 GLN A O 1
ATOM 1861 N N . ALA A 1 259 ? -22.242 6.210 25.881 1.00 59.88 259 ALA A N 1
ATOM 1862 C CA . ALA A 1 259 ? -20.988 5.488 25.590 1.00 59.88 259 ALA A CA 1
ATOM 1863 C C . ALA A 1 259 ? -20.931 4.978 24.129 1.00 59.88 259 ALA A C 1
ATOM 1865 O O . ALA A 1 259 ? -21.963 4.733 23.513 1.00 59.88 259 ALA A O 1
ATOM 1866 N N . GLY A 1 260 ? -19.742 4.886 23.536 1.00 71.81 260 GLY A N 1
ATOM 1867 C CA . GLY A 1 260 ? -19.560 4.530 22.124 1.00 71.81 260 GLY A CA 1
ATOM 1868 C C . GLY A 1 260 ? -18.467 3.519 22.018 1.00 71.81 260 GLY A C 1
ATOM 1869 O O . GLY A 1 260 ? -17.527 3.578 22.797 1.00 71.81 260 GLY A O 1
ATOM 1870 N N . VAL A 1 261 ? -18.605 2.585 21.092 1.00 79.62 261 VAL A N 1
ATOM 1871 C CA . VAL A 1 261 ? -17.665 1.482 20.975 1.00 79.62 261 VAL A CA 1
ATOM 1872 C C . VAL A 1 261 ? -17.127 1.468 19.558 1.00 79.62 261 VAL A C 1
ATOM 1874 O O . VAL A 1 261 ? -17.901 1.371 18.607 1.00 79.62 261 VAL A O 1
ATOM 1877 N N . LEU A 1 262 ? -15.805 1.561 19.418 1.00 87.31 262 LEU A N 1
ATOM 1878 C CA . LEU A 1 262 ? -15.149 1.136 18.192 1.00 87.31 262 LEU A CA 1
ATOM 1879 C C . LEU A 1 262 ? -15.178 -0.393 18.179 1.00 87.31 262 LEU A C 1
ATOM 1881 O O . LEU A 1 262 ? -14.465 -1.037 18.949 1.00 87.31 262 LEU A O 1
ATOM 1885 N N . ASN A 1 263 ? -16.033 -0.953 17.327 1.00 89.12 263 ASN A N 1
ATOM 1886 C CA . ASN A 1 263 ? -16.168 -2.394 17.171 1.00 89.12 263 ASN A CA 1
ATOM 1887 C C . ASN A 1 263 ? -15.280 -2.887 16.027 1.00 89.12 263 ASN A C 1
ATOM 1889 O O . ASN A 1 263 ? -15.405 -2.429 14.889 1.00 89.12 263 ASN A O 1
ATOM 1893 N N . VAL A 1 264 ? -14.417 -3.845 16.339 1.00 92.81 264 VAL A N 1
ATOM 1894 C CA . VAL A 1 264 ? -13.511 -4.526 15.418 1.00 92.81 264 VAL A CA 1
ATOM 1895 C C . VAL A 1 264 ? -13.687 -6.032 15.615 1.00 92.81 264 VAL A C 1
ATOM 1897 O O . VAL A 1 264 ? -13.749 -6.495 16.750 1.00 92.81 264 VAL A O 1
ATOM 1900 N N . THR A 1 265 ? -13.826 -6.811 14.541 1.00 94.88 265 THR A N 1
ATOM 1901 C CA . THR A 1 265 ? -14.023 -8.268 14.674 1.00 94.88 265 THR A CA 1
ATOM 1902 C C . THR A 1 265 ? -12.726 -9.010 14.967 1.00 94.88 265 THR A C 1
ATOM 1904 O O . THR A 1 265 ? -12.735 -9.959 15.746 1.00 94.88 265 THR A O 1
ATOM 1907 N N . ASP A 1 266 ? -11.628 -8.575 14.349 1.00 94.56 266 ASP A N 1
ATOM 1908 C CA . ASP A 1 266 ? -10.302 -9.162 14.503 1.00 94.56 266 ASP A CA 1
ATOM 1909 C C . ASP A 1 266 ? -9.478 -8.282 15.464 1.00 94.56 266 ASP A C 1
ATOM 1911 O O . ASP A 1 266 ? -9.931 -7.938 16.556 1.00 94.56 266 ASP A O 1
ATOM 1915 N N . ASP A 1 267 ? -8.260 -7.903 15.075 1.00 93.88 267 ASP A N 1
ATOM 1916 C CA . ASP A 1 267 ? -7.310 -7.225 15.950 1.00 93.88 267 ASP A CA 1
ATOM 1917 C C . ASP A 1 267 ? -7.334 -5.696 15.770 1.00 93.88 267 ASP A C 1
ATOM 1919 O O . ASP A 1 267 ? -7.441 -5.172 14.653 1.00 93.88 267 ASP A O 1
ATOM 1923 N N . ILE A 1 268 ? -7.127 -4.982 16.879 1.00 95.50 268 ILE A N 1
ATOM 1924 C CA . ILE A 1 268 ? -6.601 -3.614 16.883 1.00 95.50 268 ILE A CA 1
ATOM 1925 C C . ILE A 1 268 ? -5.098 -3.706 17.155 1.00 95.50 268 ILE A C 1
ATOM 1927 O O . ILE A 1 268 ? -4.673 -4.125 18.232 1.00 95.50 268 ILE A O 1
ATOM 1931 N N . MET A 1 269 ? -4.285 -3.306 16.182 1.00 96.25 269 MET A N 1
ATOM 1932 C CA . MET A 1 269 ? -2.825 -3.303 16.283 1.00 96.25 269 MET A CA 1
ATOM 1933 C C . MET A 1 269 ? -2.305 -1.870 16.184 1.00 96.25 269 MET A C 1
ATOM 1935 O O . MET A 1 269 ? -2.512 -1.202 15.172 1.00 96.25 269 MET A O 1
ATOM 1939 N N . VAL A 1 270 ? -1.613 -1.404 17.219 1.00 96.56 270 VAL A N 1
ATOM 1940 C CA . VAL A 1 270 ? -0.943 -0.101 17.248 1.00 96.56 270 VAL A CA 1
ATOM 1941 C C . VAL A 1 270 ? 0.561 -0.347 17.337 1.00 96.56 270 VAL A C 1
ATOM 1943 O O . VAL A 1 270 ? 1.121 -0.475 18.425 1.00 96.56 270 VAL A O 1
ATOM 1946 N N . ASN A 1 271 ? 1.209 -0.490 16.179 1.00 95.50 271 ASN A N 1
ATOM 1947 C CA . ASN A 1 271 ? 2.635 -0.810 16.092 1.00 95.50 271 ASN A CA 1
ATOM 1948 C C . ASN A 1 271 ? 3.519 0.437 16.241 1.00 95.50 271 ASN A C 1
ATOM 1950 O O . ASN A 1 271 ? 4.613 0.341 16.786 1.00 95.50 271 ASN A O 1
ATOM 1954 N N . THR A 1 272 ? 3.044 1.599 15.793 1.00 93.44 272 THR A N 1
ATOM 1955 C CA . THR A 1 272 ? 3.647 2.924 16.023 1.00 93.44 272 THR A CA 1
ATOM 1956 C C . THR A 1 272 ? 2.560 4.006 16.039 1.00 93.44 272 THR A C 1
ATOM 1958 O O . THR A 1 272 ? 1.383 3.722 15.800 1.00 93.44 272 THR A O 1
ATOM 1961 N N . GLY A 1 273 ? 2.942 5.251 16.338 1.00 94.06 273 GLY A N 1
ATOM 1962 C CA . GLY A 1 273 ? 2.019 6.384 16.382 1.00 94.06 273 GLY A CA 1
ATOM 1963 C C . GLY A 1 273 ? 1.098 6.346 17.602 1.00 94.06 273 GLY A C 1
ATOM 1964 O O . GLY A 1 273 ? 1.401 5.711 18.619 1.00 94.06 273 GLY A O 1
ATOM 1965 N N . ALA A 1 274 ? -0.028 7.054 17.504 1.00 94.38 274 ALA A N 1
ATOM 1966 C CA . ALA A 1 274 ? -0.991 7.161 18.594 1.00 94.38 274 ALA A CA 1
ATOM 1967 C C . ALA A 1 274 ? -2.432 6.918 18.131 1.00 94.38 274 ALA A C 1
ATOM 1969 O O . ALA A 1 274 ? -2.884 7.468 17.126 1.00 94.38 274 ALA A O 1
ATOM 1970 N N . LEU A 1 275 ? -3.180 6.144 18.915 1.00 94.25 275 LEU A N 1
ATOM 1971 C CA . LEU A 1 275 ? -4.639 6.115 18.878 1.00 94.25 275 LEU A CA 1
ATOM 1972 C C . LEU A 1 275 ? -5.158 6.977 20.029 1.00 94.25 275 LEU A C 1
ATOM 1974 O O . 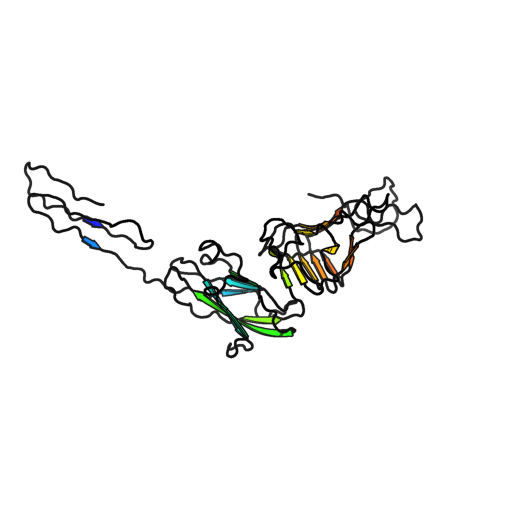LEU A 1 275 ? -4.945 6.655 21.194 1.00 94.25 275 LEU A O 1
ATOM 1978 N N . LEU A 1 276 ? -5.828 8.076 19.711 1.00 91.44 276 LEU A N 1
ATOM 1979 C CA . LEU A 1 276 ? -6.345 9.029 20.684 1.00 91.44 276 LEU A CA 1
ATOM 1980 C C . LEU A 1 276 ? -7.871 8.949 20.739 1.00 91.44 276 LEU A C 1
ATOM 1982 O O . LEU A 1 276 ? -8.555 9.226 19.759 1.00 91.44 276 LEU A O 1
ATOM 1986 N N . LEU A 1 277 ? -8.404 8.579 21.896 1.00 87.88 277 LEU A N 1
ATOM 1987 C CA . LEU A 1 277 ? -9.827 8.420 22.165 1.00 87.88 277 LEU A CA 1
ATOM 1988 C C . LEU A 1 277 ? -10.351 9.673 22.859 1.00 87.88 277 LEU A C 1
ATOM 1990 O O . LEU A 1 277 ? -10.141 9.861 24.055 1.00 87.88 277 LEU A O 1
ATOM 1994 N N . LYS A 1 278 ? -11.022 10.536 22.103 1.00 83.75 278 LYS A N 1
ATOM 1995 C CA . LYS A 1 278 ? -11.574 11.782 22.616 1.00 83.75 278 LYS A CA 1
ATOM 1996 C C . LYS A 1 278 ? -13.033 11.620 23.026 1.00 83.75 278 LYS A C 1
ATOM 1998 O O . LYS A 1 278 ? -13.907 11.438 22.175 1.00 83.75 278 LYS A O 1
ATOM 2003 N N . GLY A 1 279 ? -13.278 11.611 24.333 1.00 78.75 279 GLY A N 1
ATOM 2004 C CA . GLY A 1 279 ? -14.612 11.473 24.911 1.00 78.75 279 GLY A CA 1
ATOM 2005 C C . GLY A 1 279 ? -15.409 12.778 24.858 1.00 78.75 279 GLY A C 1
ATOM 2006 O O . GLY A 1 279 ? -14.886 13.834 24.518 1.00 78.75 279 GLY A O 1
ATOM 2007 N N . ASN A 1 280 ? -16.686 12.717 25.241 1.00 79.88 280 ASN A N 1
ATOM 2008 C CA . ASN A 1 280 ? -17.489 13.920 25.460 1.00 79.88 280 ASN A CA 1
ATOM 2009 C C . ASN A 1 280 ? -17.527 14.259 26.961 1.00 79.88 280 ASN A C 1
ATOM 2011 O O . ASN A 1 280 ? -18.282 13.610 27.688 1.00 79.88 280 ASN A O 1
ATOM 2015 N N . PRO A 1 281 ? -16.785 15.265 27.458 1.00 75.00 281 PRO A N 1
ATOM 2016 C CA . PRO A 1 281 ? -16.816 15.632 28.875 1.00 75.00 281 PRO A CA 1
ATOM 2017 C C . PRO A 1 281 ? -18.143 16.278 29.310 1.00 75.00 281 PRO A C 1
ATOM 2019 O O . PRO A 1 281 ? -18.439 16.311 30.501 1.00 75.00 281 PRO A O 1
ATOM 2022 N N . ALA A 1 282 ? -18.946 16.792 28.372 1.00 76.44 282 ALA A N 1
ATOM 2023 C CA . ALA A 1 282 ? -20.249 17.391 28.663 1.00 76.44 282 ALA A CA 1
ATOM 2024 C C . ALA A 1 282 ? -21.394 16.362 28.711 1.00 76.44 282 ALA A C 1
ATOM 2026 O O . ALA A 1 282 ? -22.469 16.656 29.237 1.00 76.44 282 ALA A O 1
ATOM 2027 N N . ALA A 1 283 ? -21.189 15.155 28.176 1.00 72.69 283 ALA A N 1
ATOM 2028 C CA . ALA A 1 283 ? -22.172 14.079 28.248 1.00 72.69 283 ALA A CA 1
ATOM 2029 C C . ALA A 1 283 ? -22.195 13.456 29.654 1.00 72.69 283 ALA A C 1
ATOM 2031 O O . ALA A 1 283 ? -21.150 13.175 30.217 1.00 72.69 283 ALA A O 1
ATOM 2032 N N . ASN A 1 284 ? -23.378 13.200 30.218 1.00 70.31 284 ASN A N 1
ATOM 2033 C CA . ASN A 1 284 ? -23.552 12.540 31.523 1.00 70.31 284 ASN A CA 1
ATOM 2034 C C . ASN A 1 284 ? -22.672 13.094 32.682 1.00 70.31 284 ASN A C 1
ATOM 2036 O O . ASN A 1 284 ? -21.828 12.371 33.226 1.00 70.31 284 ASN A O 1
ATOM 2040 N N . PRO A 1 285 ? -22.841 14.369 33.086 1.00 67.69 285 PRO A N 1
ATOM 2041 C CA . PRO A 1 285 ? -22.082 14.938 34.198 1.00 67.69 285 PRO A CA 1
ATOM 2042 C C . PRO A 1 285 ? -22.298 14.156 35.513 1.00 67.69 285 PRO A C 1
ATOM 2044 O O . PRO A 1 285 ? -23.428 13.758 35.799 1.00 67.69 285 PRO A O 1
ATOM 2047 N N . PRO A 1 286 ? -21.261 13.972 36.354 1.00 68.44 286 PRO A N 1
ATOM 2048 C CA . PRO A 1 286 ? -19.917 14.536 36.219 1.00 68.44 286 PRO A CA 1
ATOM 2049 C C . PRO A 1 286 ? -18.975 13.736 35.306 1.00 68.44 286 PRO A C 1
ATOM 2051 O O . PRO A 1 286 ? -17.911 14.240 34.986 1.00 68.44 286 PRO A O 1
ATOM 2054 N N . TYR A 1 287 ? -19.332 12.517 34.898 1.00 68.44 287 TYR A N 1
ATOM 2055 C CA . TYR A 1 287 ? -18.363 11.520 34.436 1.00 68.44 287 TYR A CA 1
ATOM 2056 C C . TYR A 1 287 ? -17.944 11.638 32.968 1.00 68.44 287 TYR A C 1
ATOM 2058 O O . TYR A 1 287 ? -16.885 11.128 32.629 1.00 68.44 287 TYR A O 1
ATOM 2066 N N . GLY A 1 288 ? -18.707 12.313 32.105 1.00 74.94 288 GLY A N 1
ATOM 2067 C CA . GLY A 1 288 ? -18.408 12.319 30.671 1.00 74.94 288 GLY A CA 1
ATOM 2068 C C . GLY A 1 288 ? -18.927 11.061 29.955 1.00 74.94 288 GLY A C 1
ATOM 2069 O O . GLY A 1 288 ? -19.546 10.171 30.548 1.00 74.94 288 GLY A O 1
ATOM 2070 N N . ALA A 1 289 ? -18.655 10.965 28.652 1.00 75.38 289 ALA A N 1
ATOM 2071 C CA . ALA A 1 289 ? -18.873 9.760 27.853 1.00 75.38 289 ALA A CA 1
ATOM 2072 C C . ALA A 1 289 ? -17.620 9.385 27.040 1.00 75.38 289 ALA A C 1
ATOM 2074 O O . ALA A 1 289 ? -17.340 9.990 26.004 1.00 75.38 289 ALA A O 1
ATOM 2075 N N . GLY A 1 290 ? -16.905 8.342 27.475 1.00 77.25 290 GLY A N 1
ATOM 2076 C CA . GLY A 1 290 ? -15.716 7.805 26.798 1.00 77.25 290 GLY A CA 1
ATOM 2077 C C . GLY A 1 290 ? -16.008 6.915 25.581 1.00 77.25 290 GLY A C 1
ATOM 2078 O O . GLY A 1 290 ? -17.166 6.659 25.238 1.00 77.25 290 GLY A O 1
ATOM 2079 N N . ILE A 1 291 ? -14.943 6.424 24.938 1.00 81.56 291 ILE A N 1
ATOM 2080 C CA . ILE A 1 291 ? -14.995 5.493 23.798 1.00 81.56 291 ILE A CA 1
ATOM 2081 C C . ILE A 1 291 ? -14.410 4.144 24.228 1.00 81.56 291 ILE A C 1
ATOM 2083 O O . ILE A 1 291 ? -13.248 4.058 24.616 1.00 81.56 291 ILE A O 1
ATOM 2087 N N . GLY A 1 292 ? -15.221 3.090 24.186 1.00 83.44 292 GLY A N 1
ATOM 2088 C CA . GLY A 1 292 ? -14.791 1.713 24.384 1.00 83.44 292 GLY A CA 1
ATOM 2089 C C . GLY A 1 292 ? -14.155 1.139 23.120 1.00 83.44 292 GLY A C 1
ATOM 2090 O O . GLY A 1 292 ? -14.527 1.495 22.002 1.00 83.44 292 GLY A O 1
ATOM 2091 N N . LEU A 1 293 ? -13.217 0.215 23.301 1.00 88.19 293 LEU A N 1
ATOM 2092 C CA . LEU A 1 293 ? -12.639 -0.581 22.223 1.00 88.19 293 LEU A CA 1
ATOM 2093 C C . LEU A 1 293 ? -13.118 -2.024 22.377 1.00 88.19 293 LEU A C 1
ATOM 2095 O O . LEU A 1 293 ? -12.980 -2.604 23.453 1.00 88.19 293 LEU A O 1
ATOM 2099 N N . SER A 1 294 ? -13.675 -2.599 21.315 1.00 89.62 294 SER A N 1
ATOM 2100 C CA . SER A 1 294 ? -14.038 -4.014 21.256 1.00 89.62 294 SER A CA 1
ATOM 2101 C C . SER A 1 294 ? -13.317 -4.648 20.075 1.00 89.62 294 SER A C 1
ATOM 2103 O O . SER A 1 294 ? -13.486 -4.202 18.944 1.00 89.62 294 SER A O 1
ATOM 2105 N N . ALA A 1 295 ? -12.474 -5.637 20.361 1.00 91.25 295 ALA A N 1
ATOM 2106 C CA . ALA A 1 295 ? -11.657 -6.362 19.395 1.00 91.25 295 ALA A CA 1
ATOM 2107 C C . ALA A 1 295 ? -11.359 -7.767 19.930 1.00 91.25 295 ALA A C 1
ATOM 2109 O O . ALA A 1 295 ? -11.448 -7.990 21.140 1.00 91.25 295 ALA A O 1
ATOM 2110 N N . ALA A 1 296 ? -10.963 -8.695 19.057 1.00 93.38 296 ALA A N 1
ATOM 2111 C CA . ALA A 1 296 ? -10.456 -10.000 19.475 1.00 93.38 296 ALA A CA 1
ATOM 2112 C C . ALA A 1 296 ? -9.165 -9.849 20.292 1.00 93.38 296 ALA A C 1
ATOM 2114 O O . ALA A 1 296 ? -9.029 -10.443 21.359 1.00 93.38 296 ALA A O 1
ATOM 2115 N N . ASN A 1 297 ? -8.248 -9.003 19.812 1.00 93.19 297 ASN A N 1
ATOM 2116 C CA . ASN A 1 297 ? -7.032 -8.617 20.520 1.00 93.19 297 ASN A CA 1
ATOM 2117 C C . ASN A 1 297 ? -6.769 -7.118 20.351 1.00 93.19 297 ASN A C 1
ATOM 2119 O O . ASN A 1 297 ? -7.039 -6.540 19.298 1.00 93.19 297 ASN A O 1
ATOM 2123 N N . ILE A 1 298 ? -6.177 -6.500 21.374 1.00 94.44 298 ILE A N 1
ATOM 2124 C CA . ILE A 1 298 ? -5.634 -5.141 21.302 1.00 94.44 298 ILE A CA 1
ATOM 2125 C C . ILE A 1 298 ? -4.148 -5.235 21.630 1.00 94.44 298 ILE A C 1
ATOM 2127 O O . ILE A 1 298 ? -3.778 -5.662 22.720 1.00 94.44 298 ILE A O 1
ATOM 2131 N N . THR A 1 299 ? -3.291 -4.879 20.677 1.00 95.31 299 THR A N 1
ATOM 2132 C CA . THR A 1 299 ? -1.831 -4.915 20.838 1.00 95.31 299 THR A CA 1
ATOM 2133 C C . THR A 1 299 ? -1.251 -3.525 20.640 1.00 95.31 299 THR A C 1
ATOM 2135 O O . THR A 1 299 ? -1.572 -2.853 19.661 1.00 95.31 299 THR A O 1
ATOM 2138 N N . VAL A 1 300 ? -0.378 -3.111 21.557 1.00 95.38 300 VAL A N 1
ATOM 2139 C CA . VAL A 1 300 ? 0.358 -1.843 21.493 1.00 95.38 300 VAL A CA 1
ATOM 2140 C C . VAL A 1 300 ? 1.840 -2.169 21.584 1.00 95.38 300 VAL A C 1
ATOM 2142 O O . VAL A 1 300 ? 2.291 -2.743 22.576 1.00 95.38 300 VAL A O 1
ATOM 2145 N N . ALA A 1 301 ? 2.588 -1.870 20.527 1.00 93.12 301 ALA A N 1
ATOM 2146 C CA . ALA A 1 301 ? 4.023 -2.111 20.502 1.00 93.12 301 ALA A CA 1
ATOM 2147 C C . ALA A 1 301 ? 4.787 -1.052 21.314 1.00 93.12 301 ALA A C 1
ATOM 2149 O O . ALA A 1 301 ? 4.262 0.007 21.661 1.00 93.12 301 ALA A O 1
ATOM 2150 N N . SER A 1 302 ? 6.059 -1.338 21.607 1.00 92.31 302 SER A N 1
ATOM 2151 C CA . SER A 1 302 ? 6.943 -0.397 22.302 1.00 92.31 302 SER A CA 1
ATOM 2152 C C . SER A 1 302 ? 7.048 0.929 21.540 1.00 92.31 302 SER A C 1
ATOM 2154 O O . SER A 1 302 ? 7.329 0.933 20.344 1.00 92.31 302 SER A O 1
ATOM 2156 N N . GLY A 1 303 ? 6.836 2.048 22.236 1.00 86.62 303 GLY A N 1
ATOM 2157 C CA . GLY A 1 303 ? 6.876 3.394 21.654 1.00 86.62 303 GLY A CA 1
ATOM 2158 C C . GLY A 1 303 ? 5.584 3.842 20.961 1.00 86.62 303 GLY A C 1
ATOM 2159 O O . GLY A 1 303 ? 5.496 4.998 20.558 1.00 86.62 303 GLY A O 1
ATOM 2160 N N . ALA A 1 304 ? 4.579 2.972 20.849 1.00 92.44 304 ALA A N 1
ATOM 2161 C CA . ALA A 1 304 ? 3.239 3.336 20.407 1.00 92.44 304 ALA A CA 1
ATOM 2162 C C . ALA A 1 304 ? 2.324 3.637 21.606 1.00 92.44 304 ALA A C 1
ATOM 2164 O O . ALA A 1 304 ? 2.636 3.272 22.742 1.00 92.44 304 ALA A O 1
ATOM 2165 N N . SER A 1 305 ? 1.185 4.297 21.376 1.00 91.81 305 SER A N 1
ATOM 2166 C CA . SER A 1 305 ? 0.260 4.632 22.468 1.00 91.81 305 SER A CA 1
ATOM 2167 C C . SER A 1 305 ? -1.217 4.530 22.094 1.00 91.81 305 SER A C 1
ATOM 2169 O O . SER A 1 305 ? -1.623 4.807 20.964 1.00 91.81 305 SER A O 1
ATOM 2171 N N . ILE A 1 306 ? -2.028 4.153 23.084 1.00 92.69 306 ILE A N 1
ATOM 2172 C CA . ILE A 1 306 ? -3.474 4.372 23.092 1.00 92.69 306 ILE A CA 1
ATOM 2173 C C . ILE A 1 306 ? -3.754 5.323 24.251 1.00 92.69 306 ILE A C 1
ATOM 2175 O O . ILE A 1 306 ? -3.503 4.983 25.405 1.00 92.69 306 ILE A O 1
ATOM 2179 N N . ASN A 1 307 ? -4.263 6.506 23.933 1.00 87.81 307 ASN A N 1
ATOM 2180 C CA . ASN A 1 307 ? -4.515 7.582 24.883 1.00 87.81 307 ASN A CA 1
ATOM 2181 C C . ASN A 1 307 ? -6.012 7.889 24.915 1.00 87.81 307 ASN A C 1
ATOM 2183 O O . ASN A 1 307 ? -6.699 7.706 23.911 1.00 87.81 307 ASN A O 1
ATOM 2187 N N . ALA A 1 308 ? -6.512 8.408 26.032 1.00 81.62 308 ALA A N 1
ATOM 2188 C CA . ALA A 1 308 ? -7.841 9.004 26.096 1.00 81.62 308 ALA A CA 1
ATOM 2189 C C . ALA A 1 308 ? -7.753 10.434 26.635 1.00 81.62 308 ALA A C 1
ATOM 2191 O O . ALA A 1 308 ? -6.810 10.757 27.362 1.00 81.62 308 ALA A O 1
ATOM 2192 N N . ASP A 1 309 ? -8.711 11.284 26.268 1.00 71.25 309 ASP A N 1
ATOM 2193 C CA . ASP A 1 309 ? -8.906 12.584 26.911 1.00 71.25 309 ASP A CA 1
ATOM 2194 C C . ASP A 1 309 ? -10.113 12.573 27.868 1.00 71.25 309 ASP A C 1
ATOM 2196 O O . ASP A 1 309 ? -11.003 11.725 27.785 1.00 71.25 309 ASP A O 1
ATOM 2200 N N . GLY A 1 310 ? -10.128 13.518 28.810 1.00 62.09 310 GLY A N 1
ATOM 2201 C CA . GLY A 1 310 ? -11.297 13.791 29.648 1.00 62.09 310 GLY A CA 1
ATOM 2202 C C . GLY A 1 310 ? -11.572 12.798 30.787 1.00 62.09 310 GLY A C 1
ATOM 2203 O O . GLY A 1 310 ? -10.726 11.997 31.177 1.00 62.09 310 GLY A O 1
ATOM 2204 N N . GLN A 1 311 ? -12.772 12.928 31.369 1.00 55.59 311 GLN A N 1
ATOM 2205 C CA . GLN A 1 311 ? -13.258 12.086 32.468 1.00 55.59 311 GLN A CA 1
ATOM 2206 C C . GLN A 1 311 ? -13.759 10.732 31.924 1.00 55.59 311 GLN A C 1
ATOM 2208 O O . GLN A 1 311 ? -14.288 10.655 30.816 1.00 55.59 311 GLN A O 1
ATOM 2213 N N . GLY A 1 312 ? -13.501 9.659 32.682 1.00 56.00 312 GLY A N 1
ATOM 2214 C CA . GLY A 1 312 ? -13.672 8.258 32.271 1.00 56.00 312 GLY A CA 1
ATOM 2215 C C . GLY A 1 312 ? -15.117 7.754 32.150 1.00 56.00 312 GLY A C 1
ATOM 2216 O O . GLY A 1 312 ? -16.058 8.490 31.892 1.00 56.00 312 GLY A O 1
ATOM 2217 N N . PHE A 1 313 ? -15.320 6.448 32.319 1.00 61.06 313 PHE A N 1
ATOM 2218 C CA . PHE A 1 313 ? -16.660 5.856 32.295 1.00 61.06 313 PHE A CA 1
ATOM 2219 C C . PHE A 1 313 ? -17.369 6.006 33.649 1.00 61.06 313 PHE A C 1
ATOM 2221 O O . PHE A 1 313 ? -16.734 6.016 34.709 1.00 61.06 313 PHE A O 1
ATOM 2228 N N . GLN A 1 314 ? -18.707 6.049 33.617 1.00 59.78 314 GLN A N 1
ATOM 2229 C CA . GLN A 1 314 ? -19.523 5.857 34.817 1.00 59.78 314 GLN A CA 1
ATOM 2230 C C . GLN A 1 314 ? -19.215 4.467 35.420 1.00 59.78 314 GLN A C 1
ATOM 2232 O O . GLN A 1 314 ? -19.156 3.492 34.666 1.00 59.78 314 GLN A O 1
ATOM 2237 N N . PRO A 1 315 ? -19.044 4.337 36.749 1.00 57.75 315 PRO A N 1
ATOM 2238 C CA . PRO A 1 315 ? -18.804 3.043 37.383 1.00 57.75 315 PRO A CA 1
ATOM 2239 C C . PRO A 1 315 ? -19.922 2.048 37.062 1.00 57.75 315 PRO A C 1
ATOM 2241 O O . PRO A 1 315 ? -21.107 2.384 37.156 1.00 57.75 315 PRO A O 1
ATOM 2244 N N . SER A 1 316 ? -19.561 0.805 36.740 1.00 53.25 316 SER A N 1
ATOM 2245 C CA . SER A 1 316 ? -20.533 -0.286 36.769 1.00 53.25 316 SER A CA 1
ATOM 2246 C C . SER A 1 316 ? -20.899 -0.568 38.234 1.00 53.25 316 SER A C 1
ATOM 2248 O O . SER A 1 316 ? -20.037 -0.750 39.092 1.00 53.25 316 SER A O 1
ATOM 2250 N N . SER A 1 317 ? -22.195 -0.520 38.552 1.00 49.91 317 SER A N 1
ATOM 2251 C CA . SER A 1 317 ? -22.748 -0.898 39.865 1.00 49.91 317 SER A CA 1
ATOM 2252 C C . SER A 1 317 ? -22.200 -2.279 40.285 1.00 49.91 317 SER A C 1
ATOM 2254 O O . SER A 1 317 ? -22.227 -3.181 39.445 1.00 49.91 317 SER A O 1
ATOM 2256 N N . PRO A 1 318 ? -21.663 -2.457 41.518 1.00 50.97 318 PRO A N 1
ATOM 2257 C CA . PRO A 1 318 ? -22.340 -2.105 42.771 1.00 50.97 318 PRO A CA 1
ATOM 2258 C C . PRO A 1 318 ? -21.608 -1.122 43.703 1.00 50.97 318 PRO A C 1
ATOM 2260 O O . PRO A 1 318 ? -22.049 -0.936 44.833 1.00 50.97 318 PRO A O 1
ATOM 2263 N N . CYS A 1 319 ? -20.514 -0.474 43.295 1.00 51.59 319 CYS A N 1
ATOM 2264 C CA . CYS A 1 319 ? -19.667 0.243 44.261 1.00 51.59 319 CYS A CA 1
ATOM 2265 C C . CYS A 1 319 ? -20.131 1.650 44.707 1.00 51.59 319 CYS A C 1
ATOM 2267 O O . CYS A 1 319 ? -19.428 2.296 45.475 1.00 51.59 319 CYS A O 1
ATOM 2269 N N . GLY A 1 320 ? -21.324 2.122 44.328 1.00 54.34 320 GLY A N 1
ATOM 2270 C CA . GLY A 1 320 ? -21.870 3.392 44.837 1.00 54.34 320 GLY A CA 1
ATOM 2271 C C . GLY A 1 320 ? -21.025 4.637 44.502 1.00 54.34 320 GLY A C 1
ATOM 2272 O O . GLY A 1 320 ? -20.204 4.629 43.588 1.00 54.34 320 GLY A O 1
ATOM 2273 N N . SER A 1 321 ? -21.241 5.734 45.236 1.00 52.03 321 SER A N 1
ATOM 2274 C CA . SER A 1 321 ? -20.594 7.044 45.022 1.00 52.03 321 SER A CA 1
ATOM 2275 C C . SER A 1 321 ? -19.098 7.098 45.369 1.00 52.03 321 SER A C 1
ATOM 2277 O O . SER A 1 321 ? -18.480 8.148 45.201 1.00 52.03 321 SER A O 1
ATOM 2279 N N . SER A 1 322 ? -18.505 6.002 45.852 1.00 49.50 322 SER A N 1
ATOM 2280 C CA . SER A 1 322 ? -17.083 5.922 46.217 1.00 49.50 322 SER A CA 1
ATOM 2281 C C . SER A 1 322 ? -16.168 5.509 45.059 1.00 49.50 322 SER A C 1
ATOM 2283 O O . SER A 1 322 ? -14.951 5.619 45.180 1.00 49.50 322 SER A O 1
ATOM 2285 N N . CYS A 1 323 ? -16.723 5.098 43.917 1.00 53.41 323 CYS A N 1
ATOM 2286 C CA . CYS A 1 323 ? -15.969 4.857 42.691 1.00 53.41 323 CYS A CA 1
ATOM 2287 C C . CYS A 1 323 ? -15.894 6.145 41.856 1.00 53.41 323 CYS A C 1
ATOM 2289 O O . CYS A 1 323 ? -16.686 6.361 40.941 1.00 53.41 323 CYS A O 1
ATOM 2291 N N . ALA A 1 324 ? -14.954 7.033 42.172 1.00 48.09 324 ALA A N 1
ATOM 2292 C CA . ALA A 1 324 ? -14.600 8.112 41.255 1.00 48.09 324 ALA A CA 1
ATOM 2293 C C . ALA A 1 324 ? -13.974 7.512 39.978 1.00 48.09 324 ALA A C 1
ATOM 2295 O O . ALA A 1 324 ? -13.019 6.749 40.074 1.00 48.09 324 ALA A O 1
ATOM 2296 N N . GLY A 1 325 ? -14.561 7.839 38.819 1.00 51.00 325 GLY A N 1
ATOM 2297 C CA . GLY A 1 325 ? -14.043 7.686 37.451 1.00 51.00 325 GLY A CA 1
ATOM 2298 C C . GLY A 1 325 ? -13.132 6.490 37.160 1.00 51.00 325 GLY A C 1
ATOM 2299 O O . GLY A 1 325 ? -11.922 6.570 37.345 1.00 51.00 325 GLY A O 1
ATOM 2300 N N . GLN A 1 326 ? -13.674 5.419 36.574 1.00 49.47 326 GLN A N 1
ATOM 2301 C CA . GLN A 1 326 ? -12.824 4.428 35.909 1.00 49.47 326 GLN A CA 1
ATOM 2302 C C . GLN A 1 326 ? -12.443 4.957 34.520 1.00 49.47 326 GLN A C 1
ATOM 2304 O O . GLN A 1 326 ? -13.222 4.884 33.570 1.00 49.47 326 GLN A O 1
ATOM 2309 N N . GLY A 1 327 ? -11.253 5.545 34.410 1.00 50.19 327 GLY A N 1
ATOM 2310 C CA . GLY A 1 327 ? -10.657 5.970 33.144 1.00 50.19 327 GLY A CA 1
ATOM 2311 C C . GLY A 1 327 ? -9.379 6.793 33.346 1.00 50.19 327 GLY A C 1
ATOM 2312 O O . GLY A 1 327 ? -9.178 7.362 34.421 1.00 50.19 327 GLY A O 1
ATOM 2313 N N . PRO A 1 328 ? -8.489 6.850 32.343 1.00 47.25 328 PRO A N 1
ATOM 2314 C CA . PRO A 1 328 ? -7.212 7.538 32.462 1.00 47.25 328 PRO A CA 1
ATOM 2315 C C . PRO A 1 328 ? -7.431 9.046 32.285 1.00 47.25 328 PRO A C 1
ATOM 2317 O O . PRO A 1 328 ? -7.282 9.572 31.193 1.00 47.25 328 PRO A O 1
ATOM 2320 N N . GLY A 1 329 ? -7.838 9.740 33.349 1.00 48.66 329 GLY A N 1
ATOM 2321 C CA . GLY A 1 329 ? -8.104 11.180 33.262 1.00 48.66 329 GLY A CA 1
ATOM 2322 C C . GLY A 1 329 ? -8.957 11.716 34.403 1.00 48.66 329 GLY A C 1
ATOM 2323 O O . GLY A 1 329 ? -10.043 12.248 34.203 1.00 48.66 329 GLY A O 1
ATOM 2324 N N . GLY A 1 330 ? -8.488 11.546 35.635 1.00 39.69 330 GLY A N 1
ATOM 2325 C CA . GLY A 1 330 ? -9.189 12.056 36.806 1.00 39.69 330 GLY A CA 1
ATOM 2326 C C . GLY A 1 330 ? -8.475 11.660 38.080 1.00 39.69 330 GLY A C 1
ATOM 2327 O O . GLY A 1 330 ? -8.952 10.802 38.813 1.00 39.69 330 GLY A O 1
ATOM 2328 N N . GLY A 1 331 ? -7.318 12.270 38.343 1.00 36.81 331 GLY A N 1
ATOM 2329 C CA . GLY A 1 331 ? -6.746 12.251 39.683 1.00 36.81 331 GLY A CA 1
ATOM 2330 C C . GLY A 1 331 ? -7.724 12.919 40.647 1.00 36.81 331 GLY A C 1
ATOM 2331 O O . GLY A 1 331 ? -7.715 14.137 40.798 1.00 36.81 331 GLY A O 1
ATOM 2332 N N . GLY A 1 332 ? -8.593 12.129 41.276 1.00 35.59 332 GLY A N 1
ATOM 2333 C CA . GLY A 1 332 ? -9.280 12.551 42.486 1.00 35.59 332 GLY A CA 1
ATOM 2334 C C . GLY A 1 332 ? -8.237 12.751 43.596 1.00 35.59 332 GLY A C 1
ATOM 2335 O O . GLY A 1 332 ? -7.287 11.970 43.676 1.00 35.59 332 GLY A O 1
ATOM 2336 N N . PRO A 1 333 ? -8.367 13.766 44.467 1.00 36.44 333 PRO A N 1
ATOM 2337 C CA . PRO A 1 333 ? -7.390 14.064 45.513 1.00 36.44 333 PRO A CA 1
ATOM 2338 C C . PRO A 1 333 ? -7.494 13.101 46.710 1.00 36.44 333 PRO A C 1
ATOM 2340 O O . PRO A 1 333 ? -7.472 13.536 47.859 1.00 36.44 333 PRO A O 1
ATOM 2343 N N . GLN A 1 334 ? -7.623 11.792 46.481 1.00 37.81 334 GLN A N 1
ATOM 2344 C CA . GLN A 1 334 ? -7.589 10.813 47.564 1.00 37.81 334 GLN A CA 1
ATOM 2345 C C . GLN A 1 334 ? -6.589 9.696 47.300 1.00 37.81 334 GLN A C 1
ATOM 2347 O O . GLN A 1 334 ? -6.838 8.731 46.585 1.00 37.81 334 GLN A O 1
ATOM 2352 N N . ILE A 1 335 ? -5.451 9.864 47.970 1.00 38.22 335 ILE A N 1
ATOM 2353 C CA . ILE A 1 335 ? -4.517 8.820 48.364 1.00 38.22 335 ILE A CA 1
ATOM 2354 C C . ILE A 1 335 ? -5.315 7.699 49.043 1.00 38.22 335 ILE A C 1
ATOM 2356 O O . ILE A 1 335 ? -5.754 7.859 50.178 1.00 38.22 335 ILE A O 1
ATOM 2360 N N . TRP A 1 336 ? -5.459 6.564 48.366 1.00 35.91 336 TRP A N 1
ATOM 2361 C CA . TRP A 1 336 ? -5.706 5.278 49.010 1.00 35.91 336 TRP A CA 1
ATOM 2362 C C . TRP A 1 336 ? -4.648 4.301 48.504 1.00 35.91 336 TRP A C 1
ATOM 2364 O O . TRP A 1 336 ? -4.778 3.667 47.460 1.00 35.91 336 TRP A O 1
ATOM 2374 N N . VAL A 1 337 ? -3.543 4.258 49.245 1.00 41.75 337 VAL A N 1
ATOM 2375 C CA . VAL A 1 337 ? -2.638 3.109 49.292 1.00 41.75 337 VAL A CA 1
ATOM 2376 C C . VAL A 1 337 ? -3.454 1.943 49.837 1.00 41.75 337 VAL A C 1
ATOM 2378 O O . VAL A 1 337 ? -3.854 1.998 50.992 1.00 41.75 337 VAL A O 1
ATOM 2381 N N . ASP A 1 338 ? -3.811 0.996 48.967 1.00 41.00 338 ASP A N 1
ATOM 2382 C CA . ASP A 1 338 ? -3.865 -0.452 49.238 1.00 41.00 338 ASP A CA 1
ATOM 2383 C C . ASP A 1 338 ? -4.740 -1.175 48.199 1.00 41.00 338 ASP A C 1
ATOM 2385 O O . ASP A 1 338 ? -5.874 -1.568 48.457 1.00 41.00 338 ASP A O 1
ATOM 2389 N N . ALA A 1 339 ? -4.191 -1.387 47.002 1.00 35.91 339 ALA A N 1
ATOM 2390 C CA . ALA A 1 339 ? -4.525 -2.541 46.168 1.00 35.91 339 ALA A CA 1
ATOM 2391 C C . ALA A 1 339 ? -3.401 -2.752 45.148 1.00 35.91 339 ALA A C 1
ATOM 2393 O O . ALA A 1 339 ? -3.155 -1.912 44.283 1.00 35.91 339 ALA A O 1
ATOM 2394 N N . GLY A 1 340 ? -2.688 -3.871 45.275 1.00 34.56 340 GLY A N 1
ATOM 2395 C CA . GLY A 1 340 ? -1.640 -4.274 44.347 1.00 34.56 340 GLY A CA 1
ATOM 2396 C C . GLY A 1 340 ? -2.188 -4.443 42.932 1.00 34.56 340 GLY A C 1
ATOM 2397 O O . GLY A 1 340 ? -2.893 -5.402 42.639 1.00 34.56 340 GLY A O 1
ATOM 2398 N N . GLY A 1 341 ? -1.828 -3.507 42.062 1.00 29.98 341 GLY A N 1
ATOM 2399 C CA . GLY A 1 341 ? -2.097 -3.531 40.632 1.00 29.98 341 GLY A CA 1
ATOM 2400 C C . GLY A 1 341 ? -1.207 -2.497 39.960 1.00 29.98 341 GLY A C 1
ATOM 2401 O O . GLY A 1 341 ? -1.549 -1.323 39.881 1.00 29.98 341 GLY A O 1
ATOM 2402 N N . VAL A 1 342 ? -0.017 -2.917 39.538 1.00 36.09 342 VAL A N 1
ATOM 2403 C CA . VAL A 1 342 ? 0.909 -2.065 38.789 1.00 36.09 342 VAL A CA 1
ATOM 2404 C C . VAL A 1 342 ? 0.436 -2.047 37.335 1.00 36.09 342 VAL A C 1
ATOM 2406 O O . VAL A 1 342 ? 0.586 -3.043 36.634 1.00 36.09 342 VAL A O 1
ATOM 2409 N N . GLY A 1 343 ? -0.150 -0.937 36.885 1.00 32.25 343 GLY A N 1
ATOM 2410 C CA . GLY A 1 343 ? -0.471 -0.734 35.472 1.00 32.25 343 GLY A CA 1
ATOM 2411 C C . GLY A 1 343 ? -1.305 0.517 35.194 1.00 32.25 343 GLY A C 1
ATOM 2412 O O . GLY A 1 343 ? -2.493 0.535 35.486 1.00 32.25 343 GLY A O 1
ATOM 2413 N N . GLY A 1 344 ? -0.684 1.529 34.572 1.00 30.91 344 GLY A N 1
ATOM 2414 C CA . GLY A 1 344 ? -1.372 2.640 33.894 1.00 30.91 344 GLY A CA 1
ATOM 2415 C C . GLY A 1 344 ? -1.217 4.013 34.552 1.00 30.91 344 GLY A C 1
ATOM 2416 O O . GLY A 1 344 ? -2.139 4.508 35.189 1.00 30.91 344 GLY A O 1
ATOM 2417 N N . GLY A 1 345 ? -0.051 4.641 34.381 1.00 34.34 345 GLY A N 1
ATOM 2418 C CA . GLY A 1 345 ? 0.179 6.038 34.752 1.00 34.34 345 GLY A CA 1
ATOM 2419 C C . GLY A 1 345 ? -0.507 7.038 33.809 1.00 34.34 345 GLY A C 1
ATOM 2420 O O . GLY A 1 345 ? -0.597 6.809 32.610 1.00 34.34 345 GLY A O 1
ATOM 2421 N N . TYR A 1 346 ? -0.960 8.146 34.403 1.00 37.19 346 TYR A N 1
ATOM 2422 C CA . TYR A 1 346 ? -1.188 9.489 33.848 1.00 37.19 346 TYR A CA 1
ATOM 2423 C C . TYR A 1 346 ? -1.667 9.606 32.387 1.00 37.19 346 TYR A C 1
ATOM 2425 O O . TYR A 1 346 ? -0.905 9.965 31.494 1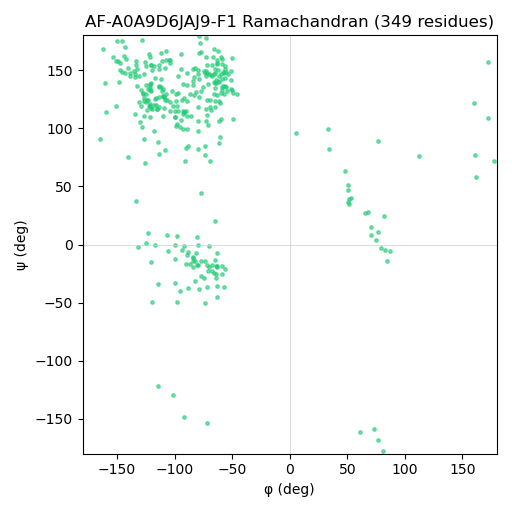.00 37.19 346 TYR A O 1
ATOM 2433 N N . GLY A 1 347 ? -2.978 9.452 32.179 1.00 38.84 347 GLY A N 1
ATOM 2434 C CA . GLY A 1 347 ? -3.685 10.025 31.028 1.00 38.84 347 GLY A CA 1
ATOM 2435 C C . GLY A 1 347 ? -3.844 11.539 31.185 1.00 38.84 347 GLY A C 1
ATOM 2436 O O . GLY A 1 347 ? -4.890 12.033 31.592 1.00 38.84 347 GLY A O 1
ATOM 2437 N N . GLY A 1 348 ? -2.765 12.274 30.939 1.00 38.81 348 GLY A N 1
ATOM 2438 C CA . GLY A 1 348 ? -2.826 13.652 30.461 1.00 38.81 348 GLY A CA 1
ATOM 2439 C C . GLY A 1 348 ? -2.401 13.650 28.997 1.00 38.81 348 GLY A C 1
ATOM 2440 O O . GLY A 1 348 ? -1.738 12.712 28.559 1.00 38.81 348 GLY A O 1
ATOM 2441 N N . THR A 1 349 ? -2.773 14.672 28.230 1.00 36.25 349 THR A N 1
ATOM 2442 C CA . THR A 1 349 ? -2.277 14.866 26.860 1.00 36.25 349 THR A CA 1
ATOM 2443 C C . THR A 1 349 ? -0.754 15.041 26.892 1.00 36.25 349 THR A C 1
ATOM 2445 O O . THR A 1 349 ? -0.261 16.159 27.033 1.00 36.25 349 THR A O 1
ATOM 2448 N N . GLY A 1 350 ? -0.006 13.939 26.852 1.00 31.66 350 GLY A N 1
ATOM 2449 C CA . GLY A 1 350 ? 1.439 13.956 26.676 1.00 31.66 350 GLY A CA 1
ATOM 2450 C C . GLY A 1 350 ? 1.741 14.403 25.252 1.00 31.66 350 GLY A C 1
ATOM 2451 O O . GLY A 1 350 ? 1.256 13.778 24.309 1.00 31.66 350 GLY A O 1
ATOM 2452 N N . GLY A 1 351 ? 2.445 15.529 25.130 1.00 31.16 351 GLY A N 1
ATOM 2453 C CA . GLY A 1 351 ? 3.050 15.985 23.878 1.00 31.16 351 GLY A CA 1
ATOM 2454 C C . GLY A 1 351 ? 4.355 15.271 23.562 1.00 31.16 351 GLY A C 1
ATOM 2455 O O . GLY A 1 351 ? 4.798 14.440 24.388 1.00 31.16 351 GLY A O 1
#

Radius of gyration: 31.66 Å; Cα contacts (8 Å, |Δi|>4): 892; chains: 1; bounding box: 74×66×96 Å